Protein AF-A0A1G6NEA9-F1 (afdb_monomer_lite)

Sequence (264 aa):
MFTSCGSLETIYATSFSNSGLSGSLMFNSCNRLVGGTDGFVPSTTSGASVCKLGAGGVLTDPNNDNRTWFYAHYYADGEGVLTATATPDATRELVASGCICAIGKYVGLGLTPWDGVIGPTHRQHLTSASFAADMATFSYLNFNYLFYSCSNLASVGGLGNLSGVRSMRYMFSSCAITTIDFRGFDPSALTDLFYTFSRYSRLTIILVDASWALPSSGLTGPQCFYSCSTSLVGGNGTVWASNRTAYTYFRIDTASTPGYVTAA

Structure (mmCIF, N/CA/C/O backbone):
data_AF-A0A1G6NEA9-F1
#
_entry.id   AF-A0A1G6NEA9-F1
#
loop_
_atom_site.group_PDB
_atom_site.id
_atom_site.type_symbol
_atom_site.label_atom_id
_atom_site.label_alt_id
_atom_site.label_comp_id
_atom_site.label_asym_id
_atom_site.label_entity_id
_atom_site.label_seq_id
_atom_site.pdbx_PDB_ins_code
_atom_site.Cartn_x
_atom_site.Cartn_y
_atom_site.Cartn_z
_atom_site.occupancy
_atom_site.B_iso_or_equiv
_atom_site.auth_seq_id
_atom_site.auth_comp_id
_atom_site.auth_asym_id
_atom_site.auth_atom_id
_atom_site.pdbx_PDB_model_num
ATOM 1 N N . MET A 1 1 ? 12.963 11.943 -23.977 1.00 77.19 1 MET A N 1
ATOM 2 C CA . MET A 1 1 ? 12.078 12.169 -22.816 1.00 77.19 1 MET A CA 1
ATOM 3 C C . MET A 1 1 ? 11.110 11.004 -22.760 1.00 77.19 1 MET A C 1
ATOM 5 O O . MET A 1 1 ? 10.535 10.708 -23.799 1.00 77.19 1 MET A O 1
ATOM 9 N N . PHE A 1 2 ? 10.994 10.307 -21.631 1.00 82.00 2 PHE A N 1
ATOM 10 C CA . PHE A 1 2 ? 10.048 9.201 -21.470 1.00 82.00 2 PHE A CA 1
ATOM 11 C C . PHE A 1 2 ? 8.738 9.783 -20.940 1.00 82.00 2 PHE A C 1
ATOM 13 O O . PHE A 1 2 ? 8.665 10.233 -19.801 1.00 82.00 2 PHE A O 1
ATOM 20 N N . THR A 1 3 ? 7.712 9.852 -21.781 1.00 86.00 3 THR A N 1
ATOM 21 C CA . THR A 1 3 ? 6.401 10.378 -21.384 1.00 86.00 3 THR A CA 1
ATOM 22 C C . THR A 1 3 ? 5.318 9.363 -21.671 1.00 86.00 3 THR A C 1
ATOM 24 O O . THR A 1 3 ? 5.288 8.799 -22.762 1.00 86.00 3 THR A O 1
ATOM 27 N N . SER A 1 4 ? 4.397 9.187 -20.724 1.00 87.19 4 SER A N 1
ATOM 28 C CA . SER A 1 4 ? 3.282 8.236 -20.825 1.00 87.19 4 SER A CA 1
ATOM 29 C C . SER A 1 4 ? 3.729 6.778 -20.973 1.00 87.19 4 SER A C 1
ATOM 31 O O . SER A 1 4 ? 3.049 5.968 -21.599 1.00 87.19 4 SER A O 1
ATOM 33 N N . CYS A 1 5 ? 4.869 6.418 -20.377 1.00 87.00 5 CYS A N 1
ATOM 34 C CA . CYS A 1 5 ? 5.371 5.045 -20.367 1.00 87.00 5 CYS A CA 1
ATOM 35 C C . CYS A 1 5 ? 4.763 4.261 -19.194 1.00 87.00 5 CYS A C 1
ATOM 37 O O . CYS A 1 5 ? 5.474 3.827 -18.290 1.00 87.00 5 CYS A O 1
ATOM 39 N N . GLY A 1 6 ? 3.436 4.103 -19.200 1.00 86.00 6 GLY A N 1
ATOM 40 C CA . GLY A 1 6 ? 2.688 3.473 -18.105 1.00 86.00 6 GLY A CA 1
ATOM 41 C C . GLY A 1 6 ? 3.106 2.029 -17.808 1.00 86.00 6 GLY A C 1
ATOM 42 O O . GLY A 1 6 ? 2.983 1.593 -16.673 1.00 86.00 6 GLY A O 1
ATOM 43 N N . SER A 1 7 ? 3.658 1.319 -18.794 1.00 90.50 7 SER A N 1
ATOM 44 C CA . SER A 1 7 ? 4.137 -0.065 -18.657 1.00 90.50 7 SER A CA 1
ATOM 45 C C . SER A 1 7 ? 5.646 -0.188 -18.418 1.00 90.50 7 SER A C 1
ATOM 47 O O . SER A 1 7 ? 6.151 -1.299 -18.318 1.00 90.50 7 SER A O 1
ATOM 49 N N . LEU A 1 8 ? 6.398 0.918 -18.392 1.00 93.50 8 LEU A N 1
ATOM 50 C CA . LEU A 1 8 ? 7.853 0.863 -18.250 1.00 93.50 8 LEU A CA 1
ATOM 51 C C . LEU A 1 8 ? 8.231 0.661 -16.783 1.00 93.50 8 LEU A C 1
ATOM 53 O O . LEU A 1 8 ? 7.990 1.542 -15.966 1.00 93.50 8 LEU A O 1
ATOM 57 N N . GLU A 1 9 ? 8.863 -0.468 -16.473 1.00 95.38 9 GLU A N 1
ATOM 58 C CA . GLU A 1 9 ? 9.217 -0.848 -15.099 1.00 95.38 9 GLU A CA 1
ATOM 59 C C . GLU A 1 9 ? 10.680 -0.569 -14.745 1.00 95.38 9 GLU A C 1
ATOM 61 O O . GLU A 1 9 ? 10.998 -0.302 -13.588 1.00 95.38 9 GLU A O 1
ATOM 66 N N . THR A 1 10 ? 11.592 -0.624 -15.719 1.00 95.88 10 THR A N 1
ATOM 67 C CA . THR A 1 10 ? 13.036 -0.445 -15.499 1.00 95.88 10 THR A CA 1
ATOM 68 C C . THR A 1 10 ? 13.721 0.115 -16.743 1.00 95.88 10 THR A C 1
ATOM 70 O O . THR A 1 10 ? 13.359 -0.220 -17.869 1.00 95.88 10 THR A O 1
ATOM 73 N N . ILE A 1 11 ? 14.761 0.927 -16.536 1.00 96.00 11 ILE A N 1
ATOM 74 C CA . ILE A 1 11 ? 15.737 1.297 -17.567 1.00 96.00 11 ILE A CA 1
ATOM 75 C C . ILE A 1 11 ? 17.113 0.820 -17.099 1.00 96.00 11 ILE A C 1
ATOM 77 O O . ILE A 1 11 ? 17.615 1.293 -16.077 1.00 96.00 11 ILE A O 1
ATOM 81 N N . TYR A 1 12 ? 17.722 -0.107 -17.838 1.00 97.06 12 TYR A N 1
ATOM 82 C CA . TYR A 1 12 ? 19.051 -0.621 -17.514 1.00 97.06 12 TYR A CA 1
ATOM 83 C C . TYR A 1 12 ? 20.161 0.236 -18.127 1.00 97.06 12 TYR A C 1
ATOM 85 O O . TYR A 1 12 ? 20.085 0.627 -19.291 1.00 97.06 12 TYR A O 1
ATOM 93 N N . ALA A 1 13 ? 21.209 0.497 -17.348 1.00 96.50 13 ALA A N 1
ATOM 94 C CA . ALA A 1 13 ? 22.442 1.122 -17.811 1.00 96.50 13 ALA A CA 1
ATOM 95 C C . ALA A 1 13 ? 23.610 0.716 -16.903 1.00 96.50 13 ALA A C 1
ATOM 97 O O . ALA A 1 13 ? 23.481 0.738 -15.688 1.00 96.50 13 ALA A O 1
ATOM 98 N N . THR A 1 14 ? 24.773 0.404 -17.471 1.00 96.25 14 THR A N 1
ATOM 99 C CA . THR A 1 14 ? 26.012 0.181 -16.695 1.00 96.25 14 THR A CA 1
ATOM 100 C C . THR A 1 14 ? 26.832 1.462 -16.532 1.00 96.25 14 THR A C 1
ATOM 102 O O . THR A 1 14 ? 27.681 1.569 -15.654 1.00 96.25 14 THR A O 1
ATOM 105 N N . SER A 1 15 ? 26.570 2.466 -17.371 1.00 94.94 15 SER A N 1
ATOM 106 C CA . SER A 1 15 ? 27.098 3.822 -17.246 1.00 94.94 15 SER A CA 1
ATOM 107 C C . SER A 1 15 ? 26.153 4.809 -17.928 1.00 94.94 15 SER A C 1
ATOM 109 O O . SER A 1 15 ? 25.503 4.478 -18.919 1.00 94.94 15 SER A O 1
ATOM 111 N N . PHE A 1 16 ? 26.053 6.020 -17.386 1.00 93.81 16 PHE A N 1
ATOM 112 C CA . PHE A 1 16 ? 25.308 7.114 -18.001 1.00 93.81 16 PHE A CA 1
ATOM 113 C C . PHE A 1 16 ? 25.788 8.450 -17.436 1.00 93.81 16 PHE A C 1
ATOM 115 O O . PHE A 1 16 ? 25.963 8.583 -16.225 1.00 93.81 16 PHE A O 1
ATOM 122 N N . SER A 1 17 ? 25.969 9.446 -18.302 1.00 91.56 17 SER A N 1
ATOM 123 C CA . SER A 1 17 ? 26.213 10.828 -17.893 1.00 91.56 17 SER A CA 1
ATOM 124 C C . SER A 1 17 ? 24.992 11.661 -18.242 1.00 91.56 17 SER A C 1
ATOM 126 O O . SER A 1 17 ? 24.619 11.756 -19.409 1.00 91.56 17 SER A O 1
ATOM 128 N N . ASN A 1 18 ? 24.386 12.292 -17.238 1.00 88.81 18 ASN A N 1
ATOM 129 C CA . ASN A 1 18 ? 23.335 13.286 -17.450 1.00 88.81 18 ASN A CA 1
ATOM 130 C C . ASN A 1 18 ? 23.889 14.708 -17.622 1.00 88.81 18 ASN A C 1
ATOM 132 O O . ASN A 1 18 ? 23.117 15.667 -17.646 1.00 88.81 18 ASN A O 1
ATOM 136 N N . SER A 1 19 ? 25.212 14.858 -17.756 1.00 88.94 19 SER A N 1
ATOM 137 C CA . SER A 1 19 ? 25.835 16.149 -18.036 1.00 88.94 19 SER A CA 1
ATOM 138 C C . SER A 1 19 ? 25.317 16.708 -19.362 1.00 88.94 19 SER A C 1
ATOM 140 O O . SER A 1 19 ? 25.294 16.013 -20.375 1.00 88.94 19 SER A O 1
ATOM 142 N N . GLY A 1 20 ? 24.866 17.962 -19.349 1.00 85.25 20 GLY A N 1
ATOM 143 C CA . GLY A 1 20 ? 24.281 18.624 -20.518 1.00 85.25 20 GLY A CA 1
ATOM 144 C C . GLY A 1 20 ? 22.797 18.324 -20.757 1.00 85.25 20 GLY A C 1
ATOM 145 O O . GLY A 1 20 ? 22.182 18.983 -21.595 1.00 85.25 20 GLY A O 1
ATOM 146 N N . LEU A 1 21 ? 22.183 17.403 -20.004 1.00 86.69 21 LEU A N 1
ATOM 147 C CA . LEU A 1 21 ? 20.731 17.257 -20.024 1.00 86.69 21 LEU A CA 1
ATOM 148 C C . LEU A 1 21 ? 20.085 18.401 -19.238 1.00 86.69 21 LEU A C 1
ATOM 150 O O . LEU A 1 21 ? 20.384 18.633 -18.068 1.00 86.69 21 LEU A O 1
ATOM 154 N N . SER A 1 22 ? 19.154 19.093 -19.884 1.00 78.94 22 SER A N 1
ATOM 155 C CA . SER A 1 22 ? 18.301 20.108 -19.272 1.00 78.94 22 SER A CA 1
ATOM 156 C C . SER A 1 22 ? 16.834 19.753 -19.518 1.00 78.94 22 SER A C 1
ATOM 158 O O . SER A 1 22 ? 16.509 19.050 -20.474 1.00 78.94 22 SER A O 1
ATOM 160 N N . GLY A 1 23 ? 15.947 20.182 -18.620 1.00 77.62 23 GLY A N 1
ATOM 161 C CA . GLY A 1 23 ? 14.507 19.951 -18.739 1.00 77.62 23 GLY A CA 1
ATOM 162 C C . GLY A 1 23 ? 13.868 19.303 -17.510 1.00 77.62 23 GLY A C 1
ATOM 163 O O . GLY A 1 23 ? 14.495 18.551 -16.756 1.00 77.62 23 GLY A O 1
ATOM 164 N N . SER A 1 24 ? 12.592 19.625 -17.319 1.00 79.12 24 SER A N 1
ATOM 165 C CA . SER A 1 24 ? 11.685 19.024 -16.340 1.00 79.12 24 SER A CA 1
ATOM 166 C C . SER A 1 24 ? 10.816 17.945 -17.003 1.00 79.12 24 SER A C 1
ATOM 168 O O . SER A 1 24 ? 10.800 17.816 -18.225 1.00 79.12 24 SER A O 1
ATOM 170 N N . LEU A 1 25 ? 10.077 17.175 -16.196 1.00 84.00 25 LEU A N 1
ATOM 171 C CA . LEU A 1 25 ? 9.073 16.200 -16.658 1.00 84.00 25 LEU A CA 1
ATOM 172 C C . LEU A 1 25 ? 9.653 15.018 -17.466 1.00 84.00 25 LEU A C 1
ATOM 174 O O . LEU A 1 25 ? 8.963 14.438 -18.305 1.00 84.00 25 LEU A O 1
ATOM 178 N N . MET A 1 26 ? 10.911 14.636 -17.215 1.00 86.06 26 MET A N 1
ATOM 179 C CA . MET A 1 26 ? 11.636 13.682 -18.063 1.00 86.06 26 MET A CA 1
ATOM 180 C C . MET A 1 26 ? 11.005 12.279 -18.104 1.00 86.06 26 MET A C 1
ATOM 182 O O . MET A 1 26 ? 11.199 11.565 -19.089 1.00 86.06 26 MET A O 1
ATOM 186 N N . PHE A 1 27 ? 10.264 11.931 -17.048 1.00 89.56 27 PHE A N 1
ATOM 187 C CA . PHE A 1 27 ? 9.612 10.639 -16.808 1.00 89.56 27 PHE A CA 1
ATOM 188 C C . PHE A 1 27 ? 8.115 10.805 -16.496 1.00 89.56 27 PHE A C 1
ATOM 190 O O . PHE A 1 27 ? 7.545 10.084 -15.677 1.00 89.56 27 PHE A O 1
ATOM 197 N N . ASN A 1 28 ? 7.472 11.809 -17.098 1.00 88.62 28 ASN A N 1
ATOM 198 C CA . ASN A 1 28 ? 6.063 12.101 -16.846 1.00 88.62 28 ASN A CA 1
ATOM 199 C C . ASN A 1 28 ? 5.178 10.874 -17.146 1.00 88.62 28 ASN A C 1
ATOM 201 O O . ASN A 1 28 ? 5.282 10.277 -18.219 1.00 88.62 28 ASN A O 1
ATOM 205 N N . SER A 1 29 ? 4.315 10.497 -16.199 1.00 88.12 29 SER A N 1
ATOM 206 C CA . SER A 1 29 ? 3.415 9.335 -16.303 1.00 88.12 29 SER A CA 1
ATOM 207 C C . SER A 1 29 ? 4.121 7.986 -16.517 1.00 88.12 29 SER A C 1
ATOM 209 O O . SER A 1 29 ? 3.538 7.059 -17.076 1.00 88.12 29 SER A O 1
ATOM 211 N N . CYS A 1 30 ? 5.369 7.849 -16.059 1.00 92.44 30 CYS A N 1
ATOM 212 C CA . CYS A 1 30 ? 6.083 6.570 -15.985 1.00 92.44 30 CYS A CA 1
ATOM 213 C C . CYS A 1 30 ? 5.882 5.935 -14.599 1.00 92.44 30 CYS A C 1
ATOM 215 O O . CYS A 1 30 ? 6.834 5.723 -13.856 1.00 92.44 30 CYS A O 1
ATOM 217 N N . ASN A 1 31 ? 4.627 5.700 -14.211 1.00 91.62 31 ASN A N 1
ATOM 218 C CA . ASN A 1 31 ? 4.267 5.420 -12.813 1.00 91.62 31 ASN A CA 1
ATOM 219 C C . ASN A 1 31 ? 4.725 4.040 -12.304 1.00 91.62 31 ASN A C 1
ATOM 221 O O . ASN A 1 31 ? 4.754 3.819 -11.095 1.00 91.62 31 ASN A O 1
ATOM 225 N N . ARG A 1 32 ? 5.094 3.131 -13.216 1.00 95.00 32 ARG A N 1
ATOM 226 C CA . ARG A 1 32 ? 5.673 1.815 -12.905 1.00 95.00 32 ARG A CA 1
ATOM 227 C C . ARG A 1 32 ? 7.198 1.814 -12.889 1.00 95.00 32 ARG A C 1
ATOM 229 O O . ARG A 1 32 ? 7.781 0.833 -12.439 1.00 95.00 32 ARG A O 1
ATOM 236 N N . LEU A 1 33 ? 7.839 2.895 -13.344 1.00 96.31 33 LEU A N 1
ATOM 237 C CA . LEU A 1 33 ? 9.288 2.947 -13.487 1.00 96.31 33 LEU A CA 1
ATOM 238 C C . LEU A 1 33 ? 9.932 3.025 -12.111 1.00 96.31 33 LEU A C 1
ATOM 240 O O . LEU A 1 33 ? 9.782 4.011 -11.392 1.00 96.31 33 LEU A O 1
ATOM 244 N N . VAL A 1 34 ? 10.695 1.995 -11.783 1.00 97.38 34 VAL A N 1
ATOM 245 C CA . VAL A 1 34 ? 11.501 1.936 -10.574 1.00 97.38 34 VAL A CA 1
ATOM 246 C C . VAL A 1 34 ? 12.958 1.871 -11.003 1.00 97.38 34 VAL A C 1
ATOM 248 O O . VAL A 1 34 ? 13.305 1.172 -11.952 1.00 97.38 34 VAL A O 1
ATOM 251 N N . GLY A 1 35 ? 13.833 2.576 -10.302 1.00 96.31 35 GLY A N 1
ATOM 252 C CA . GLY A 1 35 ? 15.259 2.556 -10.588 1.00 96.31 35 GLY A CA 1
ATOM 253 C C . GLY A 1 35 ? 16.127 2.733 -9.359 1.00 96.31 35 GLY A C 1
ATOM 254 O O . GLY A 1 35 ? 15.644 2.780 -8.221 1.00 96.31 35 GLY A O 1
ATOM 255 N N . GLY A 1 36 ? 17.429 2.825 -9.620 1.00 92.88 36 GLY A N 1
ATOM 256 C CA . GLY A 1 36 ? 18.431 3.018 -8.591 1.00 92.88 36 GLY A CA 1
ATOM 257 C C . GLY A 1 36 ? 18.573 1.804 -7.679 1.00 92.88 36 GLY A C 1
ATOM 258 O O . GLY A 1 36 ? 17.952 0.758 -7.858 1.00 92.88 36 GLY A O 1
ATOM 259 N N . THR A 1 37 ? 19.412 1.960 -6.663 1.00 92.12 37 THR A N 1
ATOM 260 C CA . THR A 1 37 ? 19.657 0.918 -5.654 1.00 92.12 37 THR A CA 1
ATOM 261 C C . THR A 1 37 ? 18.663 0.979 -4.494 1.00 92.12 37 THR A C 1
ATOM 263 O O . THR A 1 37 ? 18.726 0.160 -3.586 1.00 92.12 37 THR A O 1
ATOM 266 N N . ASP A 1 38 ? 17.778 1.979 -4.483 1.00 94.00 38 ASP A N 1
ATOM 267 C CA . ASP A 1 38 ? 16.906 2.314 -3.358 1.00 94.00 38 ASP A CA 1
ATOM 268 C C . ASP A 1 38 ? 15.416 2.353 -3.728 1.00 94.00 38 ASP A C 1
ATOM 270 O O . ASP A 1 38 ? 14.615 2.886 -2.959 1.00 94.00 38 ASP A O 1
ATOM 274 N N . GLY A 1 39 ? 15.048 1.820 -4.898 1.00 95.88 39 GLY A N 1
ATOM 275 C CA . GLY A 1 39 ? 13.658 1.750 -5.348 1.00 95.88 39 GLY A CA 1
ATOM 276 C C . GLY A 1 39 ? 13.067 3.109 -5.713 1.00 95.88 39 GLY A C 1
ATOM 277 O O . GLY A 1 39 ? 11.890 3.357 -5.455 1.00 95.88 39 GLY A O 1
ATOM 278 N N . PHE A 1 40 ? 13.870 4.019 -6.261 1.00 96.56 40 PHE A N 1
ATOM 279 C CA . PHE A 1 40 ? 13.406 5.347 -6.643 1.00 96.56 40 PHE A CA 1
ATOM 280 C C . PHE A 1 40 ? 12.345 5.267 -7.750 1.00 96.56 40 PHE A C 1
ATOM 282 O O . PHE A 1 40 ? 12.535 4.573 -8.746 1.00 96.56 40 PHE A O 1
ATOM 289 N N . VAL A 1 41 ? 11.249 6.014 -7.591 1.00 96.62 41 VAL A N 1
ATOM 290 C CA . VAL A 1 41 ? 10.193 6.175 -8.602 1.00 96.62 41 VAL A CA 1
ATOM 291 C C . VAL A 1 41 ? 10.106 7.659 -8.961 1.00 96.62 41 VAL A C 1
ATOM 293 O O . VAL A 1 41 ? 9.977 8.489 -8.053 1.00 96.62 41 VAL A O 1
ATOM 296 N N . PRO A 1 42 ? 10.193 8.036 -10.249 1.00 94.31 42 PRO A N 1
ATOM 297 C CA . PRO A 1 42 ? 10.112 9.431 -10.641 1.00 94.31 42 PRO A CA 1
ATOM 298 C C . PRO A 1 42 ? 8.695 9.981 -10.448 1.00 94.31 42 PRO A C 1
ATOM 300 O O . PRO A 1 42 ? 7.696 9.283 -10.609 1.00 94.31 42 PRO A O 1
ATOM 303 N N . SER A 1 43 ? 8.605 11.271 -10.139 1.00 90.31 43 SER A N 1
ATOM 304 C CA . SER A 1 43 ? 7.347 12.012 -10.120 1.00 90.31 43 SER A CA 1
ATOM 305 C C . SER A 1 43 ? 7.089 12.697 -11.458 1.00 90.31 43 SER A C 1
ATOM 307 O O . SER A 1 43 ? 7.968 12.812 -12.316 1.00 90.31 43 SER A O 1
ATOM 309 N N . THR A 1 44 ? 5.890 13.261 -11.608 1.00 86.88 44 THR A N 1
ATOM 310 C CA . THR A 1 44 ? 5.544 14.095 -12.765 1.00 86.88 44 THR A CA 1
ATOM 311 C C . THR A 1 44 ? 6.465 15.300 -12.925 1.00 86.88 44 THR A C 1
ATOM 313 O O . THR A 1 44 ? 6.591 15.786 -14.040 1.00 86.88 44 THR A O 1
ATOM 316 N N . THR A 1 45 ? 7.134 15.755 -11.858 1.00 87.88 45 THR A N 1
ATOM 317 C CA . THR A 1 45 ? 8.060 16.898 -11.855 1.00 87.88 45 THR A CA 1
ATOM 318 C C . THR A 1 45 ? 9.535 16.508 -11.955 1.00 87.88 45 THR A C 1
ATOM 320 O O . THR A 1 45 ? 10.382 17.394 -12.077 1.00 87.88 45 THR A O 1
ATOM 323 N N . SER A 1 46 ? 9.870 15.214 -11.935 1.00 90.88 46 SER A N 1
ATOM 324 C CA . SER A 1 46 ? 11.256 14.751 -12.036 1.00 90.88 46 SER A CA 1
ATOM 325 C C . SER A 1 46 ? 11.918 15.216 -13.338 1.00 90.88 46 SER A C 1
ATOM 327 O O . SER A 1 46 ? 11.390 15.017 -14.431 1.00 90.88 46 SER A O 1
ATOM 329 N N . GLY A 1 47 ? 13.084 15.855 -13.217 1.00 90.75 47 GLY A N 1
ATOM 330 C CA . GLY A 1 47 ? 13.888 16.345 -14.341 1.00 90.75 47 GLY A CA 1
ATOM 331 C C . GLY A 1 47 ? 15.112 15.475 -14.628 1.00 90.75 47 GLY A C 1
ATOM 332 O O . GLY A 1 47 ? 15.244 14.365 -14.121 1.00 90.75 47 GLY A O 1
ATOM 333 N N . ALA A 1 48 ? 16.050 16.002 -15.412 1.00 90.94 48 ALA A N 1
ATOM 334 C CA . ALA A 1 48 ? 17.253 15.275 -15.829 1.00 90.94 48 ALA A CA 1
ATOM 335 C C . ALA A 1 48 ? 18.155 14.771 -14.681 1.00 90.94 48 ALA A C 1
ATOM 337 O O . ALA A 1 48 ? 18.876 13.785 -14.843 1.00 90.94 48 ALA A O 1
ATOM 338 N N . SER A 1 49 ? 18.106 15.410 -13.507 1.00 92.12 49 SER A N 1
ATOM 339 C CA . SER A 1 49 ? 18.946 15.062 -12.352 1.00 92.12 49 SER A CA 1
ATOM 340 C C . SER A 1 49 ? 18.711 13.648 -11.815 1.00 92.12 49 SER A C 1
ATOM 342 O O . SER A 1 49 ? 19.623 13.070 -11.224 1.00 92.12 49 SER A O 1
ATOM 344 N N . VAL A 1 50 ? 17.523 13.074 -12.043 1.00 93.88 50 VAL A N 1
ATOM 345 C CA . VAL A 1 50 ? 17.202 11.698 -11.630 1.00 93.88 50 VAL A CA 1
ATOM 346 C C . VAL A 1 50 ? 17.559 10.665 -12.699 1.00 93.88 50 VAL A C 1
ATOM 348 O O . VAL A 1 50 ? 17.539 9.471 -12.422 1.00 93.88 50 VAL A O 1
ATOM 351 N N . CYS A 1 51 ? 17.924 11.087 -13.915 1.00 93.94 51 CYS A N 1
ATOM 352 C CA . CYS A 1 51 ? 18.405 10.196 -14.973 1.00 93.94 51 CYS A CA 1
ATOM 353 C C . CYS A 1 51 ? 19.864 9.797 -14.704 1.00 93.94 51 CYS A C 1
ATOM 355 O O . CYS A 1 51 ? 20.789 10.255 -15.364 1.00 93.94 51 CYS A O 1
ATOM 357 N N . LYS A 1 52 ? 20.081 9.019 -13.648 1.00 95.12 52 LYS A N 1
ATOM 358 C CA . LYS A 1 52 ? 21.394 8.581 -13.173 1.00 95.12 52 LYS A CA 1
ATOM 359 C C . LYS A 1 52 ? 21.286 7.205 -12.522 1.00 95.12 52 LYS A C 1
ATOM 361 O O . LYS A 1 52 ? 20.183 6.751 -12.218 1.00 95.12 52 LYS A O 1
ATOM 366 N N . LEU A 1 53 ? 22.438 6.585 -12.290 1.00 96.31 53 LEU A N 1
ATOM 367 C CA . LEU A 1 53 ? 22.580 5.373 -11.484 1.00 96.31 53 LEU A CA 1
ATOM 368 C C . LEU A 1 53 ? 22.651 5.700 -9.983 1.00 96.31 53 LEU A C 1
ATOM 370 O O . LEU A 1 53 ? 22.881 6.847 -9.586 1.00 96.31 53 LEU A O 1
ATOM 374 N N . GLY A 1 54 ? 22.496 4.665 -9.155 1.00 94.62 54 GLY A N 1
ATOM 375 C CA . GLY A 1 54 ? 22.587 4.757 -7.697 1.00 94.62 54 GLY A CA 1
ATOM 376 C C . GLY A 1 54 ? 21.341 5.354 -7.038 1.00 94.62 54 GLY A C 1
ATOM 377 O O . GLY A 1 54 ? 20.282 5.468 -7.653 1.00 94.62 54 GLY A O 1
ATOM 378 N N . ALA A 1 55 ? 21.465 5.719 -5.761 1.00 94.94 55 ALA A N 1
ATOM 379 C CA . ALA A 1 55 ? 20.341 6.201 -4.963 1.00 94.94 55 ALA A CA 1
ATOM 380 C C . ALA A 1 55 ? 19.693 7.474 -5.546 1.00 94.94 55 ALA A C 1
ATOM 382 O O . ALA A 1 55 ? 20.378 8.438 -5.929 1.00 94.94 55 ALA A O 1
ATOM 383 N N . GLY A 1 56 ? 18.358 7.481 -5.594 1.00 94.69 56 GLY A N 1
ATOM 384 C CA . GLY A 1 56 ? 17.566 8.574 -6.167 1.00 94.69 56 GLY A CA 1
ATOM 385 C C . GLY A 1 56 ? 17.658 8.686 -7.694 1.00 94.69 56 GLY A C 1
ATOM 386 O O . GLY A 1 56 ? 17.391 9.753 -8.247 1.00 94.69 56 GLY A O 1
ATOM 387 N N . GLY A 1 57 ? 18.123 7.631 -8.364 1.00 95.19 57 GLY A N 1
ATOM 388 C CA . GLY A 1 57 ? 18.227 7.535 -9.814 1.00 95.19 57 GLY A CA 1
ATOM 389 C C . GLY A 1 57 ? 17.159 6.621 -10.414 1.00 95.19 57 GLY A C 1
ATOM 390 O O . GLY A 1 57 ? 16.732 5.668 -9.778 1.00 95.19 57 GLY A O 1
ATOM 391 N N . VAL A 1 58 ? 16.727 6.887 -11.645 1.00 95.31 58 VAL A N 1
ATOM 392 C CA . VAL A 1 58 ? 15.797 6.018 -12.396 1.00 95.31 58 VAL A CA 1
ATOM 393 C C . VAL A 1 58 ? 16.501 4.914 -13.189 1.00 95.31 58 VAL A C 1
ATOM 395 O O . VAL A 1 58 ? 15.843 4.001 -13.682 1.00 95.31 58 VAL A O 1
ATOM 398 N N . LEU A 1 59 ? 17.826 4.993 -13.344 1.00 96.38 59 LEU A N 1
ATOM 399 C CA . LEU A 1 59 ? 18.594 3.985 -14.067 1.00 96.38 59 LEU A CA 1
ATOM 400 C C . LEU A 1 59 ? 19.012 2.877 -13.105 1.00 96.38 59 LEU A C 1
ATOM 402 O O . LEU A 1 59 ? 19.363 3.143 -11.953 1.00 96.38 59 LEU A O 1
ATOM 406 N N . THR A 1 60 ? 18.998 1.643 -13.592 1.00 97.50 60 THR A N 1
ATOM 407 C CA . THR A 1 60 ? 19.396 0.461 -12.825 1.00 97.50 60 THR A CA 1
ATOM 408 C C . THR A 1 60 ? 20.638 -0.160 -13.447 1.00 97.50 60 THR A C 1
ATOM 410 O O . THR A 1 60 ? 20.658 -0.424 -14.648 1.00 97.50 60 THR A O 1
ATOM 413 N N . ASP A 1 61 ? 21.666 -0.407 -12.637 1.00 96.81 61 ASP A N 1
ATOM 414 C CA . ASP A 1 61 ? 22.809 -1.213 -13.066 1.00 96.81 61 ASP A CA 1
ATOM 415 C C . ASP A 1 61 ? 22.405 -2.691 -13.017 1.00 96.81 61 ASP A C 1
ATOM 417 O O . ASP A 1 61 ? 22.128 -3.185 -11.922 1.00 96.81 61 ASP A O 1
ATOM 421 N N . PRO A 1 62 ? 22.359 -3.412 -14.153 1.00 96.31 62 PRO A N 1
ATOM 422 C CA . PRO A 1 62 ? 21.994 -4.827 -14.153 1.00 96.31 62 PRO A CA 1
ATOM 423 C C . PRO A 1 62 ? 22.955 -5.694 -13.323 1.00 96.31 62 PRO A C 1
ATOM 425 O O . PRO A 1 62 ? 22.566 -6.771 -12.887 1.00 96.31 62 PRO A O 1
ATOM 428 N N . ASN A 1 63 ? 24.185 -5.233 -13.062 1.00 95.00 63 ASN A N 1
ATOM 429 C CA . ASN A 1 63 ? 25.155 -5.954 -12.230 1.00 95.00 63 ASN A CA 1
ATOM 430 C C . ASN A 1 63 ? 24.977 -5.698 -10.725 1.00 95.00 63 ASN A C 1
ATOM 432 O O . ASN A 1 63 ? 25.677 -6.303 -9.915 1.00 95.00 63 ASN A O 1
ATOM 436 N N . ASN A 1 64 ? 24.081 -4.786 -10.343 1.00 92.38 64 ASN A N 1
ATOM 437 C CA . ASN A 1 64 ? 23.818 -4.415 -8.953 1.00 92.38 64 ASN A CA 1
ATOM 438 C C . ASN A 1 64 ? 22.315 -4.177 -8.709 1.00 92.38 64 ASN A C 1
ATOM 440 O O . ASN A 1 64 ? 21.915 -3.273 -7.967 1.00 92.38 64 ASN A O 1
ATOM 444 N N . ASP A 1 65 ? 21.471 -4.969 -9.372 1.00 94.75 65 ASP A N 1
ATOM 445 C CA . ASP A 1 65 ? 20.021 -4.911 -9.217 1.00 94.75 65 ASP A CA 1
ATOM 446 C C . ASP A 1 65 ? 19.574 -5.809 -8.054 1.00 94.75 65 ASP A C 1
ATOM 448 O O . ASP A 1 65 ? 19.420 -7.017 -8.199 1.00 94.75 65 ASP A O 1
ATOM 452 N N . ASN A 1 66 ? 19.374 -5.204 -6.882 1.00 91.00 66 ASN A N 1
ATOM 453 C CA . ASN A 1 66 ? 18.898 -5.897 -5.678 1.00 91.00 66 ASN A CA 1
ATOM 454 C C . ASN A 1 66 ? 17.375 -5.781 -5.491 1.00 91.00 66 ASN A C 1
ATOM 456 O O . ASN A 1 66 ? 16.855 -6.063 -4.409 1.00 91.00 66 ASN A O 1
ATOM 460 N N . ARG A 1 67 ? 16.648 -5.292 -6.503 1.00 95.31 67 ARG A N 1
ATOM 461 C CA . ARG A 1 67 ? 15.197 -5.114 -6.418 1.00 95.31 67 ARG A CA 1
ATOM 462 C C . ARG A 1 67 ? 14.512 -6.467 -6.533 1.00 95.31 67 ARG A C 1
ATOM 464 O O . ARG A 1 67 ? 14.813 -7.265 -7.415 1.00 95.31 67 ARG A O 1
ATOM 471 N N . THR A 1 68 ? 13.535 -6.688 -5.669 1.00 95.88 68 THR A N 1
ATOM 472 C CA . THR A 1 68 ? 12.645 -7.843 -5.734 1.00 95.88 68 THR A CA 1
ATOM 473 C C . THR A 1 68 ? 11.248 -7.393 -6.132 1.00 95.88 68 THR A C 1
ATOM 475 O O . THR A 1 68 ? 10.856 -6.246 -5.900 1.00 95.88 68 THR A O 1
ATOM 478 N N . TRP A 1 69 ? 10.504 -8.293 -6.766 1.00 97.75 69 TRP A N 1
ATOM 479 C CA . TRP A 1 69 ? 9.193 -8.005 -7.332 1.00 97.75 69 TRP A CA 1
ATOM 480 C C . TRP A 1 69 ? 8.203 -9.051 -6.841 1.00 97.75 69 TRP A C 1
ATOM 482 O O . TRP A 1 69 ? 8.491 -10.246 -6.892 1.00 97.75 69 TRP A O 1
ATOM 492 N N . PHE A 1 70 ? 7.055 -8.594 -6.356 1.00 98.62 70 PHE A N 1
ATOM 493 C CA . PHE A 1 70 ? 5.900 -9.447 -6.097 1.00 98.62 70 PHE A CA 1
ATOM 494 C C . PHE A 1 70 ? 4.854 -9.210 -7.183 1.00 98.62 70 PHE A C 1
ATOM 496 O O . PHE A 1 70 ? 4.957 -8.263 -7.962 1.00 98.62 70 PHE A O 1
ATOM 503 N N . TYR A 1 71 ? 3.848 -10.065 -7.242 1.00 98.75 71 TYR A N 1
ATOM 504 C CA . TYR A 1 71 ? 2.790 -10.015 -8.235 1.00 98.75 71 TYR A CA 1
ATOM 505 C C . TYR A 1 71 ? 1.472 -9.641 -7.582 1.00 98.75 71 TYR A C 1
ATOM 507 O O . 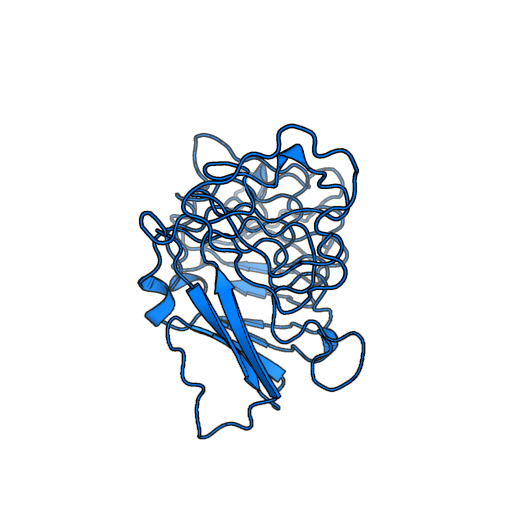TYR A 1 71 ? 1.201 -9.999 -6.438 1.00 98.75 71 TYR A O 1
ATOM 515 N N . ALA A 1 72 ? 0.653 -8.922 -8.335 1.00 98.62 72 ALA A N 1
ATOM 516 C CA . ALA A 1 72 ? -0.745 -8.707 -8.036 1.00 98.62 72 ALA A CA 1
ATOM 517 C C . ALA A 1 72 ? -1.565 -9.346 -9.159 1.00 98.62 72 ALA A C 1
ATOM 519 O O . ALA A 1 72 ? -1.409 -8.987 -10.327 1.00 98.62 72 ALA A O 1
ATOM 520 N N . HIS A 1 73 ? -2.434 -10.285 -8.801 1.00 98.81 73 HIS A N 1
ATOM 521 C CA . HIS A 1 73 ? -3.365 -10.944 -9.715 1.00 98.81 73 HIS A CA 1
ATOM 522 C C . HIS A 1 73 ? -4.776 -10.499 -9.368 1.00 98.81 73 HIS A C 1
ATOM 524 O O . HIS A 1 73 ? -5.209 -10.659 -8.230 1.00 98.81 73 HIS A O 1
ATOM 530 N N . TYR A 1 74 ? -5.471 -9.907 -10.328 1.00 98.69 74 TYR A N 1
ATOM 531 C CA . TYR A 1 74 ? -6.811 -9.371 -10.156 1.00 98.69 74 TYR A CA 1
ATOM 532 C C . TYR A 1 74 ? -7.818 -10.223 -10.920 1.00 98.69 74 TYR A C 1
ATOM 534 O O . TYR A 1 74 ? -7.667 -10.421 -12.128 1.00 98.69 74 TYR A O 1
ATOM 542 N N . TYR A 1 75 ? -8.830 -10.724 -10.217 1.00 98.75 75 TYR A N 1
ATOM 543 C CA . TYR A 1 75 ? -9.786 -11.700 -10.734 1.00 98.75 75 TYR A CA 1
ATOM 544 C C . TYR A 1 75 ? -11.186 -11.101 -10.916 1.00 98.75 75 TYR A C 1
ATOM 546 O O . TYR A 1 75 ? -11.525 -10.064 -10.344 1.00 98.75 75 TYR A O 1
ATOM 554 N N . ALA A 1 76 ? -12.014 -11.763 -11.728 1.00 98.19 76 ALA A N 1
ATOM 555 C CA . ALA A 1 76 ? -13.342 -11.280 -12.119 1.00 98.19 76 ALA A CA 1
ATOM 556 C C . ALA A 1 76 ? -14.350 -11.210 -10.958 1.00 98.19 76 ALA A C 1
ATOM 558 O O . ALA A 1 76 ? -15.342 -10.488 -11.042 1.00 98.19 76 ALA A O 1
ATOM 559 N N . ASP A 1 77 ? -14.083 -11.914 -9.856 1.00 97.81 77 ASP A N 1
ATOM 560 C CA . ASP A 1 77 ? -14.854 -11.829 -8.609 1.00 97.81 77 ASP A CA 1
ATOM 561 C C . ASP A 1 77 ? -14.553 -10.562 -7.781 1.00 97.81 77 ASP A C 1
ATOM 563 O O . ASP A 1 77 ? -15.221 -10.296 -6.778 1.00 97.81 77 ASP A O 1
ATOM 567 N N . GLY A 1 78 ? -13.591 -9.745 -8.218 1.00 98.19 78 GLY A N 1
ATOM 568 C CA . GLY A 1 78 ? -13.232 -8.482 -7.587 1.00 98.19 78 GLY A CA 1
ATOM 569 C C . GLY A 1 78 ? -12.123 -8.586 -6.538 1.00 98.19 78 GLY A C 1
ATOM 570 O O . GLY A 1 78 ? -11.813 -7.570 -5.909 1.00 98.19 78 GLY A O 1
ATOM 571 N N . GLU A 1 79 ? -11.501 -9.753 -6.347 1.00 98.75 79 GLU A N 1
ATOM 572 C CA . GLU A 1 79 ? -10.344 -9.894 -5.458 1.00 98.75 79 GLU A CA 1
ATOM 573 C C . GLU A 1 79 ? -9.016 -9.597 -6.175 1.00 98.75 79 GLU A C 1
ATOM 575 O O . GLU A 1 79 ? -8.745 -10.089 -7.274 1.00 98.75 79 GLU A O 1
ATOM 580 N N . GLY A 1 80 ? -8.147 -8.827 -5.515 1.00 98.75 80 GLY A N 1
ATOM 581 C CA . GLY A 1 80 ? -6.724 -8.727 -5.843 1.00 98.75 80 GLY A CA 1
ATOM 582 C C . GLY A 1 80 ? -5.864 -9.576 -4.902 1.00 98.75 80 GLY A C 1
ATOM 583 O O . GLY A 1 80 ? -5.794 -9.290 -3.709 1.00 98.75 80 GLY A O 1
ATOM 584 N N . VAL A 1 81 ? -5.162 -10.576 -5.431 1.00 98.88 81 VAL A N 1
ATOM 585 C CA . VAL A 1 81 ? -4.222 -11.417 -4.672 1.00 98.88 81 VAL A CA 1
ATOM 586 C C . VAL A 1 81 ? -2.798 -10.912 -4.875 1.00 98.88 81 VAL A C 1
ATOM 588 O O . VAL A 1 81 ? -2.300 -10.889 -6.001 1.00 98.88 81 VAL A O 1
ATOM 591 N N . LEU A 1 82 ? -2.134 -10.527 -3.787 1.00 98.88 82 LEU A N 1
ATOM 592 C CA . LEU A 1 82 ? -0.734 -10.115 -3.751 1.00 98.88 82 LEU A CA 1
ATOM 593 C C . LEU A 1 82 ? 0.131 -11.283 -3.280 1.00 98.88 82 LEU A C 1
ATOM 595 O O . LEU A 1 82 ? -0.107 -11.831 -2.205 1.00 98.88 82 LEU A O 1
ATOM 599 N N . THR A 1 83 ? 1.121 -11.674 -4.076 1.00 98.88 83 THR A N 1
ATOM 600 C CA . THR A 1 83 ? 1.852 -12.936 -3.892 1.00 98.88 83 THR A CA 1
ATOM 601 C C . THR A 1 83 ? 3.265 -12.874 -4.470 1.00 98.88 83 THR A C 1
ATOM 603 O O . THR A 1 83 ? 3.533 -12.122 -5.406 1.00 98.88 83 THR A O 1
ATOM 606 N N . ALA A 1 84 ? 4.186 -13.688 -3.951 1.00 98.50 84 ALA A N 1
ATOM 607 C CA . ALA A 1 84 ? 5.487 -13.900 -4.590 1.00 98.50 84 ALA A CA 1
ATOM 608 C C . ALA A 1 84 ? 5.374 -14.718 -5.897 1.00 98.50 84 ALA A C 1
ATOM 610 O O . ALA A 1 84 ? 6.291 -14.716 -6.721 1.00 98.50 84 ALA A O 1
ATOM 611 N N . THR A 1 85 ? 4.248 -15.403 -6.109 1.00 98.12 85 THR A N 1
ATOM 612 C CA . THR A 1 85 ? 4.028 -16.313 -7.232 1.00 98.12 85 THR A CA 1
ATOM 613 C C . THR A 1 85 ? 3.614 -15.572 -8.509 1.00 98.12 85 THR A C 1
ATOM 615 O O . THR A 1 85 ? 2.558 -14.949 -8.585 1.00 98.12 85 THR A O 1
ATOM 618 N N . ALA A 1 86 ? 4.426 -15.703 -9.563 1.00 98.00 86 ALA A N 1
ATOM 619 C CA . ALA A 1 86 ? 4.180 -15.075 -10.867 1.00 98.00 86 ALA A CA 1
ATOM 620 C C . ALA A 1 86 ? 2.969 -15.640 -11.619 1.00 98.00 86 ALA A C 1
ATOM 622 O O . ALA A 1 86 ? 2.373 -14.952 -12.444 1.00 98.00 86 ALA A O 1
ATOM 623 N N . THR A 1 87 ? 2.633 -16.906 -11.370 1.00 98.12 87 THR A N 1
ATOM 624 C CA . THR A 1 87 ? 1.560 -17.606 -12.082 1.00 98.12 87 THR A CA 1
ATOM 625 C C . THR A 1 87 ? 0.230 -17.388 -11.356 1.00 98.12 87 THR A C 1
ATOM 627 O O . THR A 1 87 ? 0.134 -17.763 -10.187 1.00 98.12 87 THR A O 1
ATOM 630 N N . PRO A 1 88 ? -0.786 -16.801 -12.009 1.00 98.06 88 PRO A N 1
ATOM 631 C CA . PRO A 1 88 ? -2.120 -16.679 -11.433 1.00 98.06 88 PRO A CA 1
ATOM 632 C C . PRO A 1 88 ? -2.782 -18.044 -11.209 1.00 98.06 88 PRO A C 1
ATOM 634 O O . PRO A 1 88 ? -2.414 -19.044 -11.827 1.00 98.06 88 PRO A O 1
ATOM 637 N N . ASP A 1 89 ? -3.809 -18.070 -10.365 1.00 97.75 89 ASP A N 1
ATOM 638 C CA . ASP A 1 89 ? -4.649 -19.246 -10.165 1.00 97.75 89 ASP A CA 1
ATOM 639 C C . ASP A 1 89 ? -5.454 -19.545 -11.439 1.00 97.75 89 ASP A C 1
ATOM 641 O O . ASP A 1 89 ? -6.355 -18.796 -11.817 1.00 97.75 89 ASP A O 1
ATOM 645 N N . ALA A 1 90 ? -5.132 -20.662 -12.094 1.00 97.56 90 ALA A N 1
ATOM 646 C CA . ALA A 1 90 ? -5.766 -21.084 -13.341 1.00 97.56 90 ALA A CA 1
ATOM 647 C C . ALA A 1 90 ? -7.238 -21.509 -13.180 1.00 97.56 90 ALA A C 1
ATOM 649 O O . ALA A 1 90 ? -7.929 -21.698 -14.180 1.00 97.56 90 ALA A O 1
ATOM 650 N N . THR A 1 91 ? -7.724 -21.686 -11.947 1.00 98.19 91 THR A N 1
ATOM 651 C CA . THR A 1 91 ? -9.127 -22.030 -11.668 1.00 98.19 91 THR A CA 1
ATOM 652 C C . THR A 1 91 ? -10.041 -20.807 -11.609 1.00 98.19 91 THR A C 1
ATOM 654 O O . THR A 1 91 ? -11.264 -20.955 -11.587 1.00 98.19 91 THR A O 1
ATOM 657 N N . ARG A 1 92 ? -9.466 -19.599 -11.610 1.00 98.19 92 ARG A N 1
ATOM 658 C CA . ARG A 1 92 ? -10.183 -18.326 -11.515 1.00 98.19 92 ARG A CA 1
ATOM 659 C C . ARG A 1 92 ? -10.082 -17.549 -12.823 1.00 98.19 92 ARG A C 1
ATOM 661 O O . ARG A 1 92 ? -9.082 -17.612 -13.533 1.00 98.19 92 ARG A O 1
ATOM 668 N N . GLU A 1 93 ? -11.111 -16.766 -13.127 1.00 98.31 93 GLU A N 1
ATOM 669 C CA . GLU A 1 93 ? -11.091 -15.865 -14.281 1.00 98.31 93 GLU A CA 1
ATOM 670 C C . GLU A 1 93 ? -10.211 -14.643 -13.976 1.00 98.31 93 GLU A C 1
ATOM 672 O O . GLU A 1 93 ? -10.575 -13.777 -13.179 1.00 98.31 93 GLU A O 1
ATOM 677 N N . LEU A 1 94 ? -9.028 -14.590 -14.591 1.00 98.62 94 LEU A N 1
ATOM 678 C CA . LEU A 1 94 ? -8.090 -13.478 -14.455 1.00 98.62 94 LEU A CA 1
ATOM 679 C C . LEU A 1 94 ? -8.546 -12.273 -15.289 1.00 98.62 94 LEU A C 1
ATOM 681 O O . LEU A 1 94 ? -8.736 -12.384 -16.498 1.00 98.62 94 LEU A O 1
ATOM 685 N N . VAL A 1 95 ? -8.629 -11.103 -14.660 1.00 98.44 95 VAL A N 1
ATOM 686 C CA . VAL A 1 95 ? -8.899 -9.822 -15.330 1.00 98.44 95 VAL A CA 1
ATOM 687 C C . VAL A 1 95 ? -7.600 -9.128 -15.718 1.00 98.44 95 VAL A C 1
ATOM 689 O O . VAL A 1 95 ? -7.454 -8.656 -16.844 1.00 98.44 95 VAL A O 1
ATOM 692 N N . ALA A 1 96 ? -6.656 -9.036 -14.782 1.00 98.19 96 ALA A N 1
ATOM 693 C CA . ALA A 1 96 ? -5.367 -8.396 -15.010 1.00 98.19 96 ALA A CA 1
ATOM 694 C C . ALA A 1 96 ? -4.308 -8.932 -14.047 1.00 98.19 96 ALA A C 1
ATOM 696 O O . ALA A 1 96 ? -4.610 -9.367 -12.939 1.00 98.19 96 ALA A O 1
ATOM 697 N N . SER A 1 97 ? -3.048 -8.857 -14.457 1.00 97.81 97 SER A N 1
ATOM 698 C CA . SER A 1 97 ? -1.903 -9.181 -13.611 1.00 97.81 97 SER A CA 1
ATOM 699 C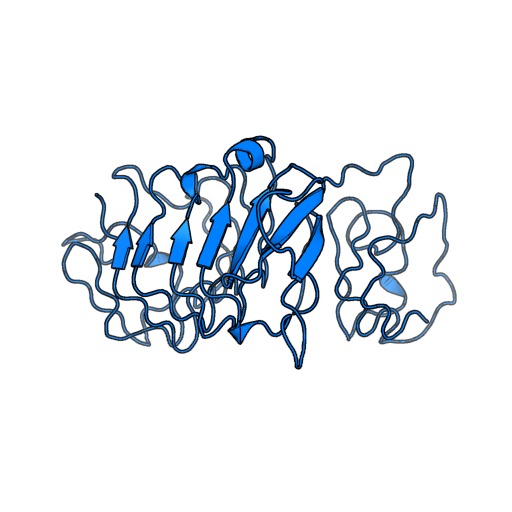 C . SER A 1 97 ? -0.771 -8.190 -13.867 1.00 97.81 97 SER A C 1
ATOM 701 O O . SER A 1 97 ? -0.698 -7.576 -14.935 1.00 97.81 97 SER A O 1
ATOM 703 N N . GLY A 1 98 ? 0.094 -8.008 -12.878 1.00 96.62 98 GLY A N 1
ATOM 704 C CA . GLY A 1 98 ? 1.274 -7.161 -12.972 1.00 96.62 98 GLY A CA 1
ATOM 705 C C . GLY A 1 98 ? 2.222 -7.408 -11.809 1.00 96.62 98 GLY A C 1
ATOM 706 O O . GLY A 1 98 ? 1.813 -7.909 -10.760 1.00 96.62 98 GLY A O 1
ATOM 707 N N . CYS A 1 99 ? 3.491 -7.056 -11.996 1.00 96.69 99 CYS A N 1
ATOM 708 C CA . CYS A 1 99 ? 4.473 -7.081 -10.925 1.00 96.69 99 CYS A CA 1
ATOM 709 C C . CYS A 1 99 ? 4.614 -5.695 -10.282 1.00 96.69 99 CYS A C 1
ATOM 711 O O . CYS A 1 99 ? 4.335 -4.657 -10.884 1.00 96.69 99 CYS A O 1
ATOM 713 N N . ILE A 1 100 ? 5.028 -5.684 -9.022 1.00 98.25 100 ILE A N 1
ATOM 714 C CA . ILE A 1 100 ? 5.230 -4.486 -8.217 1.00 98.25 100 ILE A CA 1
ATOM 715 C C . ILE A 1 100 ? 6.573 -4.642 -7.515 1.00 98.25 100 ILE A C 1
ATOM 717 O O . ILE A 1 100 ? 6.850 -5.668 -6.889 1.00 98.25 100 ILE A O 1
ATOM 721 N N . CYS A 1 101 ? 7.426 -3.626 -7.618 1.00 98.25 101 CYS A N 1
ATOM 722 C CA . CYS A 1 101 ? 8.721 -3.643 -6.955 1.00 98.25 101 CYS A CA 1
ATOM 723 C C . CYS A 1 101 ? 8.512 -3.510 -5.449 1.00 98.25 101 CYS A C 1
ATOM 725 O O . CYS A 1 101 ? 7.966 -2.510 -4.980 1.00 98.25 101 CYS A O 1
ATOM 727 N N . ALA A 1 102 ? 9.005 -4.485 -4.688 1.00 98.31 102 ALA A N 1
ATOM 728 C CA . ALA A 1 102 ? 8.860 -4.548 -3.240 1.00 98.31 102 ALA A CA 1
ATOM 729 C C . ALA A 1 102 ? 9.412 -3.293 -2.550 1.00 98.31 102 ALA A C 1
ATOM 731 O O . ALA A 1 102 ? 8.821 -2.787 -1.601 1.00 98.31 102 ALA A O 1
ATOM 732 N N . ILE A 1 103 ? 10.509 -2.735 -3.067 1.00 97.31 103 ILE A N 1
ATOM 733 C CA . ILE A 1 103 ? 11.151 -1.546 -2.496 1.00 97.31 103 ILE A CA 1
ATOM 734 C C . ILE A 1 103 ? 10.720 -0.232 -3.169 1.00 97.31 103 ILE A C 1
ATOM 736 O O . ILE A 1 103 ? 11.196 0.837 -2.782 1.00 97.31 103 ILE A O 1
ATOM 740 N N . GLY A 1 104 ? 9.823 -0.284 -4.159 1.00 97.62 104 GLY A N 1
ATOM 741 C CA . GLY A 1 104 ? 9.419 0.867 -4.966 1.00 97.62 104 GLY A CA 1
ATOM 742 C C . GLY A 1 104 ? 8.798 1.992 -4.134 1.00 97.62 104 GLY A C 1
ATOM 743 O O . GLY A 1 104 ? 7.792 1.818 -3.450 1.00 97.62 104 GLY A O 1
ATOM 744 N N . LYS A 1 105 ? 9.373 3.192 -4.209 1.00 96.56 105 LYS A N 1
ATOM 745 C CA . LYS A 1 105 ? 8.890 4.403 -3.528 1.00 96.56 105 LYS A CA 1
ATOM 746 C C . LYS A 1 105 ? 7.844 5.118 -4.380 1.00 96.56 105 LYS A C 1
ATOM 748 O O . LYS A 1 105 ? 8.008 6.292 -4.707 1.00 96.56 105 LYS A O 1
ATOM 753 N N . TYR A 1 106 ? 6.785 4.403 -4.759 1.00 96.81 106 TYR A N 1
ATOM 754 C CA . TYR A 1 106 ? 5.743 4.919 -5.645 1.00 96.81 106 TYR A CA 1
ATOM 755 C C . TYR A 1 106 ? 5.155 6.236 -5.126 1.00 96.81 106 TYR A C 1
ATOM 757 O O . TYR A 1 106 ? 4.895 6.407 -3.930 1.00 96.81 106 TYR A O 1
ATOM 765 N N . VAL A 1 107 ? 4.967 7.184 -6.044 1.00 94.06 107 VAL A N 1
ATOM 766 C CA . VAL A 1 107 ? 4.565 8.566 -5.732 1.00 94.06 107 VAL A CA 1
ATOM 767 C C . VAL A 1 107 ? 3.136 8.897 -6.168 1.00 94.06 107 VAL A C 1
ATOM 769 O O . VAL A 1 107 ? 2.673 10.014 -5.936 1.00 94.06 107 VAL A O 1
ATOM 772 N N . GLY A 1 108 ? 2.427 7.934 -6.759 1.00 93.06 108 GLY A N 1
ATOM 773 C CA . GLY A 1 108 ? 1.050 8.081 -7.213 1.00 93.06 108 GLY A CA 1
ATOM 774 C C . GLY A 1 108 ? 0.459 6.772 -7.738 1.00 93.06 108 GLY A C 1
ATOM 775 O O . GLY A 1 108 ? 1.008 5.695 -7.523 1.00 93.06 108 GLY A O 1
ATOM 776 N N . LEU A 1 109 ? -0.681 6.895 -8.420 1.00 91.56 109 LEU A N 1
ATOM 777 C CA . LEU A 1 109 ? -1.416 5.791 -9.046 1.00 91.56 109 LEU A CA 1
ATOM 778 C C . LEU A 1 109 ? -0.695 5.229 -10.282 1.00 91.56 109 LEU A C 1
ATOM 780 O O . LEU A 1 109 ? 0.147 5.903 -10.870 1.00 91.56 109 LEU A O 1
ATOM 784 N N . GLY A 1 110 ? -1.100 4.033 -10.722 1.00 91.25 110 GLY A N 1
ATOM 785 C CA . GLY A 1 110 ? -0.633 3.410 -11.971 1.00 91.25 110 GLY A CA 1
ATOM 786 C C . GLY A 1 110 ? 0.327 2.234 -11.791 1.00 91.25 110 GLY A C 1
ATOM 787 O O . GLY A 1 110 ? 0.857 1.732 -12.777 1.00 91.25 110 GLY A O 1
ATOM 788 N N . LEU A 1 111 ? 0.587 1.815 -10.546 1.00 94.12 111 LEU A N 1
ATOM 789 C CA . LEU A 1 111 ? 1.459 0.671 -10.256 1.00 94.12 111 LEU A CA 1
ATOM 790 C C . LEU A 1 111 ? 0.725 -0.678 -10.225 1.00 94.12 111 LEU A C 1
ATOM 792 O O . LEU A 1 111 ? 1.370 -1.715 -10.310 1.00 94.12 111 LEU A O 1
ATOM 796 N N . THR A 1 112 ? -0.601 -0.677 -10.064 1.00 96.06 112 THR A N 1
ATOM 797 C CA . THR A 1 112 ? -1.384 -1.892 -9.816 1.00 96.06 112 THR A CA 1
ATOM 798 C C . THR A 1 112 ? -2.126 -2.372 -11.066 1.00 96.06 112 THR A C 1
ATOM 800 O O . THR A 1 112 ? -2.363 -1.582 -11.973 1.00 96.06 112 THR A O 1
ATOM 803 N N . PRO A 1 113 ? -2.560 -3.644 -11.121 1.00 95.62 113 PRO A N 1
ATOM 804 C CA . PRO A 1 113 ? -3.399 -4.157 -12.213 1.00 95.62 113 PRO A CA 1
ATOM 805 C C . PRO A 1 113 ? -4.827 -3.578 -12.257 1.00 95.62 113 PRO A C 1
ATOM 807 O O . PRO A 1 113 ? -5.514 -3.715 -13.266 1.00 95.62 113 PRO A O 1
ATOM 810 N N . TRP A 1 114 ? -5.285 -2.950 -11.170 1.00 95.81 114 TRP A N 1
ATOM 811 C CA . TRP A 1 114 ? -6.593 -2.288 -11.047 1.00 95.81 114 TRP A CA 1
ATOM 812 C C . TRP A 1 114 ? -6.487 -0.759 -11.198 1.00 95.81 114 TRP A C 1
ATOM 814 O O . TRP A 1 114 ? -7.155 0.004 -10.500 1.00 95.81 114 TRP A O 1
ATOM 824 N N . ASP A 1 115 ? -5.613 -0.284 -12.081 1.00 92.06 115 ASP A N 1
ATOM 825 C CA . ASP A 1 115 ? -5.325 1.138 -12.299 1.00 92.06 115 ASP A CA 1
ATOM 826 C C . ASP A 1 115 ? -6.098 1.774 -13.470 1.00 92.06 115 ASP A C 1
ATOM 828 O O . ASP A 1 115 ? -5.874 2.944 -13.798 1.00 92.06 115 ASP A O 1
ATOM 832 N N . GLY A 1 116 ? -7.033 1.039 -14.078 1.00 90.81 116 GLY A N 1
ATOM 833 C CA . GLY A 1 116 ? -7.846 1.516 -15.191 1.00 90.81 116 GLY A CA 1
ATOM 834 C C . GLY A 1 116 ? -8.670 2.755 -14.832 1.00 90.81 116 GLY A C 1
ATOM 835 O O . GLY A 1 116 ? -9.114 2.925 -13.696 1.00 90.81 116 GLY A O 1
ATOM 836 N N . VAL A 1 117 ? -8.902 3.630 -15.816 1.00 89.12 117 VAL A N 1
ATOM 837 C CA . VAL A 1 117 ? -9.815 4.790 -15.692 1.00 89.12 117 VAL A CA 1
ATOM 838 C C . VAL A 1 117 ? -11.262 4.401 -16.018 1.00 89.12 117 VAL A C 1
ATOM 840 O O . VAL A 1 117 ? -12.199 5.018 -15.523 1.00 89.12 117 VAL A O 1
ATOM 843 N N . ILE A 1 118 ? -11.440 3.352 -16.818 1.00 91.44 118 ILE A N 1
ATOM 844 C CA . ILE A 1 118 ? -12.722 2.757 -17.201 1.00 91.44 118 ILE A CA 1
ATOM 845 C C . ILE A 1 118 ? -12.552 1.240 -17.330 1.00 91.44 118 ILE A C 1
ATOM 847 O O . ILE A 1 118 ? -11.427 0.745 -17.396 1.00 91.44 118 ILE A O 1
ATOM 851 N N . GLY A 1 119 ? -13.665 0.517 -17.441 1.00 94.88 119 GLY A N 1
ATOM 852 C CA . GLY A 1 119 ? -13.654 -0.917 -17.717 1.00 94.88 119 GLY A CA 1
ATOM 853 C C . GLY A 1 119 ? -13.306 -1.777 -16.497 1.00 94.88 119 GLY A C 1
ATOM 854 O O . GLY A 1 119 ? -13.261 -1.270 -15.375 1.00 94.88 119 GLY A O 1
ATOM 855 N N . PRO A 1 120 ? -13.073 -3.084 -16.706 1.00 94.06 120 PRO A N 1
ATOM 856 C CA . PRO A 1 120 ? -12.992 -4.054 -15.617 1.00 94.06 120 PRO A CA 1
ATOM 857 C C . PRO A 1 120 ? -11.780 -3.837 -14.707 1.00 94.06 120 PRO A C 1
ATOM 859 O O . PRO A 1 120 ? -11.844 -4.181 -13.539 1.00 94.06 120 PRO A O 1
ATOM 862 N N . THR A 1 121 ? -10.709 -3.200 -15.187 1.00 95.38 121 THR A N 1
ATOM 863 C CA . THR A 1 121 ? -9.530 -2.852 -14.376 1.00 95.38 121 THR A CA 1
ATOM 864 C C . THR A 1 121 ? -9.688 -1.543 -13.602 1.00 95.38 121 THR A C 1
ATOM 866 O O . THR A 1 121 ? -8.735 -1.086 -12.979 1.00 95.38 121 THR A O 1
ATOM 869 N N . HIS A 1 122 ? -10.854 -0.893 -13.624 1.00 96.44 122 HIS A N 1
ATOM 870 C CA . HIS A 1 122 ? -11.066 0.305 -12.818 1.00 96.44 122 HIS A CA 1
ATOM 871 C C . HIS A 1 122 ? -11.064 -0.037 -11.320 1.00 96.44 122 HIS A C 1
ATOM 873 O O . HIS A 1 122 ? -11.814 -0.903 -10.879 1.00 96.44 122 HIS A O 1
ATOM 879 N N . ARG A 1 123 ? -10.285 0.693 -10.509 1.00 94.94 123 ARG A N 1
ATOM 880 C CA . ARG A 1 123 ? -10.087 0.466 -9.054 1.00 94.94 123 ARG A CA 1
ATOM 881 C C . ARG A 1 123 ? -11.342 0.329 -8.190 1.00 94.94 123 ARG A C 1
ATOM 883 O O . ARG A 1 123 ? -11.264 -0.168 -7.074 1.00 94.94 123 ARG A O 1
ATOM 890 N N . GLN A 1 124 ? -12.501 0.782 -8.662 1.00 95.50 124 GLN A N 1
ATOM 891 C CA . GLN A 1 124 ? -13.777 0.569 -7.964 1.00 95.50 124 GLN A CA 1
ATOM 892 C C . GLN A 1 124 ? -14.312 -0.862 -8.097 1.00 95.50 124 GLN A C 1
ATOM 894 O O . GLN A 1 124 ? -15.231 -1.228 -7.374 1.00 95.50 124 GLN A O 1
ATOM 899 N N . HIS A 1 125 ? -13.767 -1.669 -9.002 1.00 97.62 125 HIS A N 1
ATOM 900 C CA . HIS A 1 125 ? -14.097 -3.086 -9.105 1.00 97.62 125 HIS A CA 1
ATOM 901 C C . HIS A 1 125 ? -13.269 -3.954 -8.148 1.00 97.62 125 HIS A C 1
ATOM 903 O O . HIS A 1 125 ? -13.599 -5.122 -7.959 1.00 97.62 125 HIS A O 1
ATOM 909 N N . LEU A 1 126 ? -12.231 -3.401 -7.507 1.00 98.38 126 LEU A N 1
ATOM 910 C CA . LEU A 1 126 ? -11.535 -4.079 -6.418 1.00 98.38 126 LEU A CA 1
ATOM 911 C C . LEU A 1 126 ? -12.409 -4.027 -5.156 1.00 98.38 126 LEU A C 1
ATOM 913 O O . LEU A 1 126 ? -12.606 -2.958 -4.572 1.00 98.38 126 LEU A O 1
ATOM 917 N N . THR A 1 127 ? -12.943 -5.176 -4.752 1.00 98.44 127 THR A N 1
ATOM 918 C CA . THR A 1 127 ? -13.858 -5.321 -3.607 1.00 98.44 127 THR A CA 1
ATOM 919 C C . THR A 1 127 ? -13.188 -5.991 -2.414 1.00 98.44 127 THR A C 1
ATOM 921 O O . THR A 1 127 ? -13.547 -5.714 -1.268 1.00 98.44 127 THR A O 1
ATOM 924 N N . SER A 1 128 ? -12.177 -6.820 -2.667 1.00 98.75 128 SER A N 1
ATOM 925 C CA . SER A 1 128 ? -11.357 -7.467 -1.647 1.00 98.75 128 SER A CA 1
ATOM 926 C C . SER A 1 128 ? -9.903 -7.568 -2.102 1.00 98.75 128 SER A C 1
ATOM 928 O O . SER A 1 128 ? -9.600 -7.484 -3.293 1.00 98.75 128 SER A O 1
ATOM 930 N N . ALA A 1 129 ? -8.985 -7.715 -1.153 1.00 98.75 129 ALA A N 1
ATOM 931 C CA . ALA A 1 129 ? -7.598 -8.034 -1.455 1.00 98.75 129 ALA A CA 1
ATOM 932 C C . ALA A 1 129 ? -7.007 -8.980 -0.410 1.00 98.75 129 ALA A C 1
ATOM 934 O O . ALA A 1 129 ? -7.401 -8.956 0.757 1.00 98.75 129 ALA A O 1
ATOM 935 N N . SER A 1 130 ? -6.028 -9.782 -0.806 1.00 98.75 130 SER A N 1
ATOM 936 C CA . SER A 1 130 ? -5.332 -10.689 0.102 1.00 98.75 130 SER A CA 1
ATOM 937 C C . SER A 1 130 ? -3.830 -10.678 -0.150 1.00 98.75 130 SER A C 1
ATOM 939 O O . SER A 1 130 ? -3.371 -10.650 -1.288 1.00 98.75 130 SER A O 1
ATOM 941 N N . PHE A 1 131 ? -3.050 -10.687 0.927 1.00 98.88 131 PHE A N 1
ATOM 942 C CA . PHE A 1 131 ? -1.622 -10.980 0.873 1.00 98.88 131 PHE A CA 1
ATOM 943 C C . PHE A 1 131 ? -1.425 -12.473 1.128 1.00 98.88 131 PHE A C 1
ATOM 945 O O . PHE A 1 131 ? -1.696 -12.967 2.226 1.00 98.88 131 PHE A O 1
ATOM 952 N N . ALA A 1 132 ? -0.977 -13.200 0.109 1.00 98.75 132 ALA A N 1
ATOM 953 C CA . ALA A 1 132 ? -0.711 -14.628 0.195 1.00 98.75 132 ALA A CA 1
ATOM 954 C C . ALA A 1 132 ? 0.416 -14.933 1.197 1.00 98.75 132 ALA A C 1
ATOM 956 O O . ALA A 1 132 ? 1.253 -14.083 1.501 1.00 98.75 132 ALA A O 1
ATOM 957 N N . ALA A 1 133 ? 0.450 -16.166 1.709 1.00 98.56 133 ALA A N 1
ATOM 958 C CA . ALA A 1 133 ? 1.439 -16.585 2.706 1.00 98.56 133 ALA A CA 1
ATOM 959 C C . ALA A 1 133 ? 2.888 -16.475 2.200 1.00 98.56 133 ALA A C 1
ATOM 961 O O . ALA A 1 133 ? 3.799 -16.196 2.976 1.00 98.56 133 ALA A O 1
ATOM 962 N N . ASP A 1 134 ? 3.106 -16.643 0.893 1.00 98.56 134 ASP A N 1
ATOM 963 C CA . ASP A 1 134 ? 4.431 -16.537 0.280 1.00 98.56 134 ASP A CA 1
ATOM 964 C C . ASP A 1 134 ? 4.993 -15.105 0.269 1.00 98.56 134 ASP A C 1
ATOM 966 O O . ASP A 1 134 ? 6.198 -14.928 0.095 1.00 98.56 134 ASP A O 1
ATOM 970 N N . MET A 1 135 ? 4.177 -14.087 0.572 1.00 98.62 135 MET A N 1
ATOM 971 C CA . MET A 1 135 ? 4.653 -12.720 0.813 1.00 98.62 135 MET A CA 1
ATOM 972 C C . MET A 1 135 ? 5.610 -12.622 2.011 1.00 98.62 135 MET A C 1
ATOM 974 O O . MET A 1 135 ? 6.395 -11.675 2.083 1.00 98.62 135 MET A O 1
ATOM 978 N N . ALA A 1 136 ? 5.620 -13.617 2.905 1.00 97.81 136 ALA A N 1
ATOM 979 C CA . ALA A 1 136 ? 6.573 -13.704 4.010 1.00 97.81 136 ALA A CA 1
ATOM 980 C C . ALA A 1 136 ? 8.041 -13.793 3.547 1.00 97.81 136 ALA A C 1
ATOM 982 O O . ALA A 1 136 ? 8.951 -13.553 4.338 1.00 97.81 136 ALA A O 1
ATOM 983 N N . THR A 1 137 ? 8.301 -14.102 2.267 1.00 97.25 137 THR A N 1
ATOM 984 C CA . THR A 1 137 ? 9.663 -14.116 1.709 1.00 97.25 137 THR A CA 1
ATOM 985 C C . THR A 1 137 ? 10.295 -12.725 1.582 1.00 97.25 137 THR A C 1
ATOM 987 O O . THR A 1 137 ? 11.512 -12.628 1.403 1.00 97.25 137 THR A O 1
ATOM 990 N N . PHE A 1 138 ? 9.503 -11.648 1.620 1.00 97.69 138 PHE A N 1
ATOM 991 C CA . PHE A 1 138 ? 10.002 -10.282 1.483 1.00 97.69 138 PHE A CA 1
ATOM 992 C C . PHE A 1 138 ? 10.342 -9.688 2.854 1.00 97.69 138 PHE A C 1
ATOM 994 O O . PHE A 1 138 ? 9.534 -9.720 3.777 1.00 97.69 138 PHE A O 1
ATOM 1001 N N . SER A 1 139 ? 11.530 -9.089 2.964 1.00 96.62 139 SER A N 1
ATOM 1002 C CA . SER A 1 139 ? 12.030 -8.419 4.179 1.00 96.62 139 SER A CA 1
ATOM 1003 C C . SER A 1 139 ? 12.063 -6.887 4.070 1.00 96.62 139 SER A C 1
ATOM 1005 O O . SER A 1 139 ? 12.478 -6.180 4.997 1.00 96.62 139 SER A O 1
ATOM 1007 N N . TYR A 1 140 ? 11.644 -6.357 2.920 1.00 97.94 140 TYR A N 1
ATOM 1008 C CA . TYR A 1 140 ? 11.513 -4.930 2.665 1.00 97.94 140 TYR A CA 1
ATOM 1009 C C . TYR A 1 140 ? 10.332 -4.699 1.729 1.00 97.94 140 TYR A C 1
ATOM 1011 O O . TYR A 1 140 ? 10.374 -5.107 0.570 1.00 97.94 140 TYR A O 1
ATOM 1019 N N . LEU A 1 141 ? 9.311 -3.999 2.223 1.00 98.50 141 LEU A N 1
ATOM 1020 C CA . LEU A 1 141 ? 8.103 -3.690 1.461 1.00 98.50 141 LEU A CA 1
ATOM 1021 C C . LEU A 1 141 ? 7.718 -2.211 1.590 1.00 98.50 141 LEU A C 1
ATOM 1023 O O . LEU A 1 141 ? 7.658 -1.663 2.692 1.00 98.50 141 LEU A O 1
ATOM 1027 N N . ASN A 1 142 ? 7.410 -1.578 0.463 1.00 98.25 142 ASN A N 1
ATOM 1028 C CA . ASN A 1 142 ? 6.780 -0.268 0.366 1.00 98.25 142 ASN A CA 1
ATOM 1029 C C . ASN A 1 142 ? 5.415 -0.427 -0.310 1.00 98.25 142 ASN A C 1
ATOM 1031 O O . ASN A 1 142 ? 5.332 -0.847 -1.459 1.00 98.25 142 ASN A O 1
ATOM 1035 N N . PHE A 1 143 ? 4.346 -0.037 0.383 1.00 98.38 143 PHE A N 1
ATOM 1036 C CA . PHE A 1 143 ? 2.968 -0.132 -0.112 1.00 98.38 143 PHE A CA 1
ATOM 1037 C C . PHE A 1 143 ? 2.338 1.233 -0.384 1.00 98.38 143 PHE A C 1
ATOM 1039 O O . PHE A 1 143 ? 1.126 1.428 -0.248 1.00 98.38 143 PHE A O 1
ATOM 1046 N N . ASN A 1 144 ? 3.169 2.197 -0.782 1.00 97.81 144 ASN A N 1
ATOM 1047 C CA . ASN A 1 144 ? 2.713 3.534 -1.130 1.00 97.81 144 ASN A CA 1
ATOM 1048 C C . ASN A 1 144 ? 1.635 3.455 -2.214 1.00 97.81 144 ASN A C 1
ATOM 1050 O O . ASN A 1 144 ? 1.864 2.885 -3.276 1.00 97.81 144 ASN A O 1
ATOM 1054 N N . TYR A 1 145 ? 0.478 4.059 -1.947 1.00 97.31 145 TYR A N 1
ATOM 1055 C CA . TYR A 1 145 ? -0.667 4.126 -2.860 1.00 97.31 145 TYR A CA 1
ATOM 1056 C C . TYR A 1 145 ? -1.292 2.786 -3.297 1.00 97.31 145 TYR A C 1
ATOM 1058 O O . TYR A 1 145 ? -2.168 2.808 -4.160 1.00 97.31 145 TYR A O 1
ATOM 1066 N N . LEU A 1 146 ? -0.922 1.643 -2.705 1.00 98.31 146 LEU A N 1
ATOM 1067 C CA . LEU A 1 146 ? -1.309 0.318 -3.216 1.00 98.31 146 LEU A CA 1
ATOM 1068 C C . LEU A 1 146 ? -2.831 0.132 -3.392 1.00 98.31 146 LEU A C 1
ATOM 1070 O O . LEU A 1 146 ? -3.278 -0.351 -4.432 1.00 98.31 146 LEU A O 1
ATOM 1074 N N . PHE A 1 147 ? -3.633 0.569 -2.416 1.00 97.88 147 PHE A N 1
ATOM 1075 C CA . PHE A 1 147 ? -5.099 0.551 -2.502 1.00 97.88 147 PHE A CA 1
ATOM 1076 C C . PHE A 1 147 ? -5.709 1.956 -2.515 1.00 97.88 147 PHE A C 1
ATOM 1078 O O . PHE A 1 147 ? -6.886 2.147 -2.206 1.00 97.88 147 PHE A O 1
ATOM 1085 N N . TYR A 1 148 ? -4.928 2.965 -2.909 1.00 96.56 148 TYR A N 1
ATOM 1086 C CA . TYR A 1 148 ? -5.380 4.349 -2.881 1.00 96.56 148 TYR A CA 1
ATOM 1087 C C . TYR A 1 148 ? -6.646 4.551 -3.718 1.00 96.56 148 TYR A C 1
ATOM 1089 O O . TYR A 1 148 ? -6.673 4.305 -4.925 1.00 96.56 148 TYR A O 1
ATOM 1097 N N . SER A 1 149 ? -7.694 5.066 -3.073 1.00 95.62 149 SER A N 1
ATOM 1098 C CA . SER A 1 149 ? -8.986 5.363 -3.691 1.00 95.62 149 SER A CA 1
ATOM 1099 C C . SER A 1 149 ? -9.663 4.159 -4.369 1.00 95.62 149 SER A C 1
ATOM 1101 O O . SER A 1 149 ? -10.403 4.338 -5.346 1.00 95.62 149 SER A O 1
ATOM 1103 N N . CYS A 1 150 ? -9.429 2.947 -3.855 1.00 96.56 150 CYS A N 1
ATOM 1104 C CA . CYS A 1 150 ? -10.228 1.756 -4.151 1.00 96.56 150 CYS A CA 1
ATOM 1105 C C . CYS A 1 150 ? -11.539 1.834 -3.352 1.00 96.56 150 CYS A C 1
ATOM 1107 O O . CYS A 1 150 ? -11.696 1.213 -2.302 1.00 96.56 150 CYS A O 1
ATOM 1109 N N . SER A 1 151 ? -12.479 2.665 -3.810 1.00 95.75 151 SER A N 1
ATOM 1110 C CA . SER A 1 151 ? -13.627 3.101 -2.997 1.00 95.75 151 SER A CA 1
ATOM 1111 C C . SER A 1 151 ? -14.663 2.020 -2.681 1.00 95.75 151 SER A C 1
ATOM 1113 O O . SER A 1 151 ? -15.574 2.297 -1.911 1.00 95.75 151 SER A O 1
ATOM 1115 N N . ASN A 1 152 ? -14.532 0.821 -3.253 1.00 97.31 152 ASN A N 1
ATOM 1116 C CA . ASN A 1 152 ? -15.370 -0.341 -2.947 1.00 97.31 152 ASN A CA 1
ATOM 1117 C C . ASN A 1 152 ? -14.593 -1.469 -2.247 1.00 97.31 152 ASN A C 1
ATOM 1119 O O . ASN A 1 152 ? -15.193 -2.493 -1.929 1.00 97.31 152 ASN A O 1
ATOM 1123 N N . LEU A 1 153 ? -13.293 -1.285 -1.974 1.00 98.06 153 LEU A N 1
ATOM 1124 C CA . LEU A 1 153 ? -12.486 -2.261 -1.246 1.00 98.06 153 LEU A CA 1
ATOM 1125 C C . LEU A 1 153 ? -13.017 -2.371 0.185 1.00 98.06 153 LEU A C 1
ATOM 1127 O O . LEU A 1 153 ? -12.883 -1.428 0.967 1.00 98.06 153 LEU A O 1
ATOM 1131 N N . ALA A 1 154 ? -13.643 -3.501 0.497 1.00 97.62 154 ALA A N 1
ATOM 1132 C CA . ALA A 1 154 ? -14.363 -3.741 1.742 1.00 97.62 154 ALA A CA 1
ATOM 1133 C C . ALA A 1 154 ? -13.574 -4.618 2.723 1.00 97.62 154 ALA A C 1
ATOM 1135 O O . ALA A 1 154 ? -13.756 -4.486 3.933 1.00 97.62 154 ALA A O 1
ATOM 1136 N N . SER A 1 155 ? -12.688 -5.483 2.224 1.00 98.12 155 SER A N 1
ATOM 1137 C CA . SER A 1 155 ? -11.883 -6.386 3.047 1.00 98.12 155 SER A CA 1
ATOM 1138 C C . SER A 1 155 ? -10.452 -6.514 2.534 1.00 98.12 155 SER A C 1
ATOM 1140 O O . SER A 1 155 ? -10.195 -6.512 1.331 1.00 98.12 155 SER A O 1
ATOM 1142 N N . VAL A 1 156 ? -9.513 -6.632 3.474 1.00 98.56 156 VAL A N 1
ATOM 1143 C CA . VAL A 1 156 ? -8.108 -6.934 3.194 1.00 98.56 156 VAL A CA 1
ATOM 1144 C C . VAL A 1 156 ? -7.654 -8.025 4.152 1.00 98.56 156 VAL A C 1
ATOM 1146 O O . VAL A 1 156 ? -7.746 -7.853 5.366 1.00 98.56 156 VAL A O 1
ATOM 1149 N N . GLY A 1 157 ? -7.203 -9.151 3.605 1.00 98.62 157 GLY A N 1
ATOM 1150 C CA . GLY A 1 157 ? -6.722 -10.306 4.359 1.00 98.62 157 GLY A CA 1
ATOM 1151 C C . GLY A 1 157 ? -5.208 -10.489 4.269 1.00 98.62 157 GLY A C 1
ATOM 1152 O O . GLY A 1 157 ? -4.552 -9.987 3.357 1.00 98.62 157 GLY A O 1
ATOM 1153 N N . GLY A 1 158 ? -4.647 -11.249 5.210 1.00 98.44 158 GLY A N 1
ATOM 1154 C CA . GLY A 1 158 ? -3.252 -11.696 5.142 1.00 98.44 158 GLY A CA 1
ATOM 1155 C C . GLY A 1 158 ? -2.204 -10.658 5.544 1.00 98.44 158 GLY A C 1
ATOM 1156 O O . GLY A 1 158 ? -1.025 -10.877 5.288 1.00 98.44 158 GLY A O 1
ATOM 1157 N N . LEU A 1 159 ? -2.584 -9.554 6.201 1.00 98.62 159 LEU A N 1
ATOM 1158 C CA . LEU A 1 159 ? -1.610 -8.571 6.699 1.00 98.62 159 LEU A CA 1
ATOM 1159 C C . LEU A 1 159 ? -0.559 -9.213 7.623 1.00 98.62 159 LEU A C 1
ATOM 1161 O O . LEU A 1 159 ? 0.607 -8.849 7.540 1.00 98.62 159 LEU A O 1
ATOM 1165 N N . GLY A 1 160 ? -0.927 -10.222 8.417 1.00 98.38 160 GLY A N 1
ATOM 1166 C CA . GLY A 1 160 ? 0.015 -10.973 9.257 1.00 98.38 160 GLY A CA 1
ATOM 1167 C C . GLY A 1 160 ? 1.055 -11.820 8.507 1.00 98.38 160 GLY A C 1
ATOM 1168 O O . GLY A 1 160 ? 2.011 -12.279 9.119 1.00 98.38 160 GLY A O 1
ATOM 1169 N N . ASN A 1 161 ? 0.924 -12.006 7.188 1.00 98.50 161 ASN A N 1
ATOM 1170 C CA . ASN A 1 161 ? 1.959 -12.659 6.372 1.00 98.50 161 ASN A CA 1
ATOM 1171 C C . ASN A 1 161 ? 3.112 -11.706 6.019 1.00 98.50 161 ASN A C 1
ATOM 1173 O O . ASN A 1 161 ? 4.106 -12.123 5.427 1.00 98.50 161 ASN A O 1
ATOM 1177 N N . LEU A 1 162 ? 2.964 -10.413 6.311 1.00 98.25 162 LEU A N 1
ATOM 1178 C CA . LEU A 1 162 ? 3.905 -9.382 5.903 1.00 98.25 162 LEU A CA 1
ATOM 1179 C C . LEU A 1 162 ? 4.962 -9.156 6.978 1.00 98.25 162 LEU A C 1
ATOM 1181 O O . LEU A 1 162 ? 4.654 -8.994 8.156 1.00 98.25 162 LEU A O 1
ATOM 1185 N N . SER A 1 163 ? 6.212 -9.044 6.537 1.00 94.69 163 SER A N 1
ATOM 1186 C CA . SER A 1 163 ? 7.335 -8.634 7.375 1.00 94.69 163 SER A CA 1
ATOM 1187 C C . SER A 1 163 ? 8.100 -7.494 6.703 1.00 94.69 163 SER A C 1
ATOM 1189 O O . SER A 1 163 ? 8.026 -7.305 5.488 1.00 94.69 163 SER A O 1
ATOM 1191 N N . GLY A 1 164 ? 8.817 -6.682 7.482 1.00 97.19 164 GLY A N 1
ATOM 1192 C CA . GLY A 1 164 ? 9.714 -5.679 6.903 1.00 97.19 164 GLY A CA 1
ATOM 1193 C C . GLY A 1 164 ? 9.029 -4.526 6.152 1.00 97.19 164 GLY A C 1
ATOM 1194 O O . GLY A 1 164 ? 9.684 -3.847 5.354 1.00 97.19 164 GLY A O 1
ATOM 1195 N N . VAL A 1 165 ? 7.734 -4.275 6.383 1.00 98.62 165 VAL A N 1
ATOM 1196 C CA . VAL A 1 165 ? 7.022 -3.153 5.753 1.00 98.62 165 VAL A CA 1
ATOM 1197 C C . VAL A 1 165 ? 7.567 -1.828 6.276 1.00 98.62 165 VAL A C 1
ATOM 1199 O O . VAL A 1 165 ? 7.531 -1.562 7.474 1.00 98.62 165 VAL A O 1
ATOM 1202 N N . ARG A 1 166 ? 8.064 -0.976 5.376 1.00 97.75 166 ARG A N 1
ATOM 1203 C CA . ARG A 1 166 ? 8.619 0.345 5.710 1.00 97.75 166 ARG A CA 1
ATOM 1204 C C . ARG A 1 166 ? 7.589 1.450 5.579 1.00 97.75 166 ARG A C 1
ATOM 1206 O O . ARG A 1 166 ? 7.567 2.361 6.400 1.00 97.75 166 ARG A O 1
ATOM 1213 N N . SER A 1 167 ? 6.729 1.384 4.569 1.00 98.12 167 SER A N 1
ATOM 1214 C CA . SER A 1 167 ? 5.763 2.449 4.321 1.00 98.12 167 SER A CA 1
ATOM 1215 C C . SER A 1 167 ? 4.406 1.929 3.879 1.00 98.12 167 SER A C 1
ATOM 1217 O O . SER A 1 167 ? 4.310 1.027 3.048 1.00 98.12 167 SER A O 1
ATOM 1219 N N . MET A 1 168 ? 3.359 2.553 4.419 1.00 97.81 168 MET A N 1
ATOM 1220 C CA . MET A 1 168 ? 1.959 2.374 4.015 1.00 97.81 168 MET A CA 1
ATOM 1221 C C . MET A 1 168 ? 1.326 3.719 3.647 1.00 97.81 168 MET A C 1
ATOM 1223 O O . MET A 1 168 ? 0.141 3.976 3.897 1.00 97.81 168 MET A O 1
ATOM 1227 N N . ARG A 1 169 ? 2.126 4.627 3.088 1.00 97.31 169 ARG A N 1
ATOM 1228 C CA . ARG A 1 169 ? 1.683 5.969 2.724 1.00 97.31 169 ARG A CA 1
ATOM 1229 C C . ARG A 1 169 ? 0.490 5.901 1.767 1.00 97.31 169 ARG A C 1
ATOM 1231 O O . ARG A 1 169 ? 0.561 5.257 0.723 1.00 97.31 169 ARG A O 1
ATOM 1238 N N . TYR A 1 170 ? -0.608 6.570 2.118 1.00 97.12 170 TYR A N 1
ATOM 1239 C CA . TYR A 1 170 ? -1.886 6.547 1.383 1.00 97.12 170 TYR A CA 1
ATOM 1240 C C . TYR A 1 170 ? -2.524 5.166 1.148 1.00 97.12 170 TYR A C 1
ATOM 1242 O O . TYR A 1 170 ? -3.532 5.103 0.445 1.00 97.12 170 TYR A O 1
ATOM 1250 N N . MET A 1 171 ? -1.982 4.079 1.709 1.00 97.62 171 MET A N 1
ATOM 1251 C CA . MET A 1 171 ? -2.320 2.710 1.307 1.00 97.62 171 MET A CA 1
ATOM 1252 C C . MET A 1 171 ? -3.826 2.435 1.325 1.00 97.62 171 MET A C 1
ATOM 1254 O O . MET A 1 171 ? -4.332 1.928 0.335 1.00 97.62 171 MET A O 1
ATOM 1258 N N . PHE A 1 172 ? -4.537 2.830 2.385 1.00 97.62 172 PHE A N 1
ATOM 1259 C CA . PHE A 1 172 ? -5.982 2.618 2.550 1.00 97.62 172 PHE A CA 1
ATOM 1260 C C . PHE A 1 172 ? -6.800 3.913 2.470 1.00 97.62 172 PHE A C 1
ATOM 1262 O O . PHE A 1 172 ? -7.939 3.975 2.942 1.00 97.62 172 PHE A O 1
ATOM 1269 N N . SER A 1 173 ? -6.236 4.980 1.900 1.00 96.62 173 SER A N 1
ATOM 1270 C CA . SER A 1 173 ? -6.960 6.243 1.803 1.00 96.62 173 SER A CA 1
ATOM 1271 C C . SER A 1 173 ? -8.117 6.122 0.809 1.00 96.62 173 SER A C 1
ATOM 1273 O O . SER A 1 173 ? -7.946 5.607 -0.297 1.00 96.62 173 SER A O 1
ATOM 1275 N N . SER A 1 174 ? -9.299 6.592 1.220 1.00 96.00 174 SER A N 1
ATOM 1276 C CA . SER A 1 174 ? -10.548 6.502 0.449 1.00 96.00 174 SER A CA 1
ATOM 1277 C C . SER A 1 174 ? -10.947 5.073 0.043 1.00 96.00 174 SER A C 1
ATOM 1279 O O . SER A 1 174 ? -11.426 4.852 -1.069 1.00 96.00 174 SER A O 1
ATOM 1281 N N . CYS A 1 175 ? -10.760 4.112 0.956 1.00 96.62 175 CYS A N 1
ATOM 1282 C CA . CYS A 1 175 ? -11.293 2.745 0.868 1.00 96.62 175 CYS A CA 1
ATOM 1283 C C . CYS A 1 175 ? -12.610 2.585 1.654 1.00 96.62 175 CYS A C 1
ATOM 1285 O O . CYS A 1 175 ? -12.894 3.355 2.575 1.00 96.62 175 CYS A O 1
ATOM 1287 N N . ALA A 1 176 ? -13.391 1.547 1.336 1.00 96.88 176 ALA A N 1
ATOM 1288 C CA . ALA A 1 176 ? -14.655 1.224 2.011 1.00 96.88 176 ALA A CA 1
ATOM 1289 C C . ALA A 1 176 ? -14.515 0.266 3.210 1.00 96.88 176 ALA A C 1
ATOM 1291 O O . ALA A 1 176 ? -15.528 -0.134 3.784 1.00 96.88 176 ALA A O 1
ATOM 1292 N N . ILE A 1 177 ? -13.286 -0.078 3.601 1.00 97.12 177 ILE A N 1
ATOM 1293 C CA . ILE A 1 177 ? -12.987 -1.008 4.694 1.00 97.12 177 ILE A CA 1
ATOM 1294 C C . ILE A 1 177 ? -13.610 -0.498 5.998 1.00 97.12 177 ILE A C 1
ATOM 1296 O O . ILE A 1 177 ? -13.366 0.638 6.405 1.00 97.12 177 ILE A O 1
ATOM 1300 N N . THR A 1 178 ? -14.393 -1.347 6.664 1.00 97.56 178 THR A N 1
ATOM 1301 C CA . THR A 1 178 ? -14.990 -1.050 7.979 1.00 97.56 178 THR A CA 1
ATOM 1302 C C . THR A 1 178 ? -14.162 -1.624 9.123 1.00 97.56 178 THR A C 1
ATOM 1304 O O . THR A 1 178 ? -13.962 -0.960 10.137 1.00 97.56 178 THR A O 1
ATOM 1307 N N . THR A 1 179 ? -13.612 -2.821 8.936 1.00 97.88 179 THR A N 1
ATOM 1308 C CA . THR A 1 179 ? -12.724 -3.477 9.897 1.00 97.88 179 THR A CA 1
ATOM 1309 C C . THR A 1 179 ? -11.443 -3.873 9.191 1.00 97.88 179 THR A C 1
ATOM 1311 O O . THR A 1 179 ? -11.496 -4.524 8.150 1.00 97.88 179 THR A O 1
ATOM 1314 N N . ILE A 1 180 ? -10.302 -3.505 9.764 1.00 97.81 180 ILE A N 1
ATOM 1315 C CA . ILE A 1 180 ? -8.994 -3.966 9.300 1.00 97.81 180 ILE A CA 1
ATOM 1316 C C . ILE A 1 180 ? -8.294 -4.735 10.417 1.00 97.81 180 ILE A C 1
ATOM 1318 O O . ILE A 1 180 ? -8.306 -4.315 11.575 1.00 97.81 180 ILE A O 1
ATOM 1322 N N . ASP A 1 181 ? -7.722 -5.878 10.058 1.00 98.44 181 ASP A N 1
ATOM 1323 C CA . ASP A 1 181 ? -7.116 -6.815 10.995 1.00 98.44 181 ASP A CA 1
ATOM 1324 C C . ASP A 1 181 ? -5.605 -6.892 10.778 1.00 98.44 181 ASP A C 1
ATOM 1326 O O . ASP A 1 181 ? -5.133 -7.419 9.772 1.00 98.44 181 ASP A O 1
ATOM 1330 N N . PHE A 1 182 ? -4.857 -6.331 11.724 1.00 98.62 182 PHE A N 1
ATOM 1331 C CA . PHE A 1 182 ? -3.398 -6.336 11.768 1.00 98.62 182 PHE A CA 1
ATOM 1332 C C . PHE A 1 182 ? -2.840 -7.404 12.718 1.00 98.62 182 PHE A C 1
ATOM 1334 O O . PHE A 1 182 ? -1.657 -7.359 13.045 1.00 98.62 182 PHE A O 1
ATOM 1341 N N . ARG A 1 183 ? -3.639 -8.362 13.196 1.00 98.44 183 ARG A N 1
ATOM 1342 C CA . ARG A 1 183 ? -3.090 -9.468 13.994 1.00 98.44 183 ARG A CA 1
ATOM 1343 C C . ARG A 1 183 ? -2.069 -10.269 13.178 1.00 98.44 183 ARG A C 1
ATOM 1345 O O . ARG A 1 183 ? -2.255 -10.513 11.984 1.00 98.44 183 ARG A O 1
ATOM 1352 N N . GLY A 1 184 ? -0.961 -10.621 13.819 1.00 98.06 184 GLY A N 1
ATOM 1353 C CA . GLY A 1 184 ? 0.236 -11.207 13.220 1.00 98.06 184 GLY A CA 1
ATOM 1354 C C . GLY A 1 184 ? 1.137 -10.227 12.458 1.00 98.06 184 GLY A C 1
ATOM 1355 O O . GLY A 1 184 ? 2.222 -10.623 12.045 1.00 98.06 184 GLY A O 1
ATOM 1356 N N . PHE A 1 185 ? 0.730 -8.971 12.237 1.00 98.38 185 PHE A N 1
ATOM 1357 C CA . PHE A 1 185 ? 1.552 -7.998 11.511 1.00 98.38 185 PHE A CA 1
ATOM 1358 C C . PHE A 1 185 ? 2.700 -7.492 12.389 1.00 98.38 185 PHE A C 1
ATOM 1360 O O . PHE A 1 185 ? 2.468 -7.055 13.515 1.00 98.38 185 PHE A O 1
ATOM 1367 N N . ASP A 1 186 ? 3.920 -7.468 11.848 1.00 96.81 186 ASP A N 1
ATOM 1368 C CA . ASP A 1 186 ? 5.088 -6.874 12.506 1.00 96.81 186 ASP A CA 1
ATOM 1369 C C . ASP A 1 186 ? 5.263 -5.387 12.117 1.00 96.81 186 ASP A C 1
ATOM 1371 O O . ASP A 1 186 ? 5.753 -5.082 11.021 1.00 96.81 186 ASP A O 1
ATOM 1375 N N . PRO A 1 187 ? 4.919 -4.425 13.002 1.00 96.75 187 PRO A N 1
ATOM 1376 C CA . PRO A 1 187 ? 5.077 -3.000 12.730 1.00 96.75 187 PRO A CA 1
ATOM 1377 C C . PRO A 1 187 ? 6.496 -2.474 12.977 1.00 96.75 187 PRO A C 1
ATOM 1379 O O . PRO A 1 187 ? 6.740 -1.293 12.715 1.00 96.75 187 PRO A O 1
ATOM 1382 N N . SER A 1 188 ? 7.432 -3.292 13.479 1.00 96.56 188 SER A N 1
ATOM 1383 C CA . SER A 1 188 ? 8.766 -2.847 13.926 1.00 96.56 188 SER A CA 1
ATOM 1384 C C . SER A 1 188 ? 9.596 -2.188 12.819 1.00 96.56 188 SER A C 1
ATOM 1386 O O . SER A 1 188 ? 10.499 -1.392 13.079 1.00 96.56 188 SER A O 1
ATOM 1388 N N . ALA A 1 189 ? 9.262 -2.506 11.572 1.00 97.81 189 ALA A N 1
ATOM 1389 C CA . ALA A 1 189 ? 9.929 -2.037 10.377 1.00 97.81 189 ALA A CA 1
ATOM 1390 C C . ALA A 1 189 ? 9.422 -0.688 9.842 1.00 97.81 189 ALA A C 1
ATOM 1392 O O . ALA A 1 189 ? 10.112 -0.101 8.999 1.00 97.81 189 ALA A O 1
ATOM 1393 N N . LEU A 1 190 ? 8.247 -0.225 10.286 1.00 98.00 190 LEU A N 1
ATOM 1394 C CA . LEU A 1 190 ? 7.575 0.944 9.723 1.00 98.00 190 LE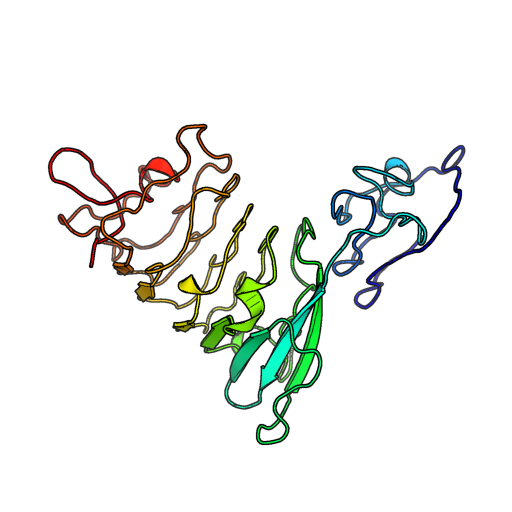U A CA 1
ATOM 1395 C C . LEU A 1 190 ? 8.396 2.221 9.924 1.00 98.00 190 LEU A C 1
ATOM 1397 O O . LEU A 1 190 ? 9.047 2.422 10.944 1.00 98.00 190 LEU A O 1
ATOM 1401 N N . THR A 1 191 ? 8.330 3.121 8.948 1.00 97.31 191 THR A N 1
ATOM 1402 C CA . THR A 1 191 ? 8.949 4.453 9.000 1.00 97.31 191 THR A CA 1
ATOM 1403 C C . THR A 1 191 ? 8.019 5.563 8.507 1.00 97.31 191 THR A C 1
ATOM 1405 O O . THR A 1 191 ? 8.244 6.724 8.857 1.00 97.31 191 THR A O 1
ATOM 1408 N N . ASP A 1 192 ? 6.963 5.248 7.743 1.00 97.69 192 ASP A N 1
ATOM 1409 C CA . ASP A 1 192 ? 6.009 6.238 7.216 1.00 97.69 192 ASP A CA 1
ATOM 1410 C C . ASP A 1 192 ? 4.559 5.707 7.171 1.00 97.69 192 ASP A C 1
ATOM 1412 O O . ASP A 1 192 ? 4.268 4.684 6.542 1.00 97.69 192 ASP A O 1
ATOM 1416 N N . LEU A 1 193 ? 3.647 6.449 7.811 1.00 97.81 193 LEU A N 1
ATOM 1417 C CA . LEU A 1 193 ? 2.194 6.213 7.842 1.00 97.81 193 LEU A CA 1
ATOM 1418 C C . LEU A 1 193 ? 1.382 7.428 7.357 1.00 97.81 193 LEU A C 1
ATOM 1420 O O . LEU A 1 193 ? 0.225 7.633 7.740 1.00 97.81 193 LEU A O 1
ATOM 1424 N N . PHE A 1 194 ? 1.987 8.291 6.541 1.00 97.38 194 PHE A N 1
ATOM 1425 C CA . PHE A 1 194 ? 1.337 9.494 6.044 1.00 97.38 194 PHE A CA 1
ATOM 1426 C C . PHE A 1 194 ? 0.030 9.149 5.324 1.00 97.38 194 PHE A C 1
ATOM 1428 O O . PHE A 1 194 ? 0.020 8.436 4.316 1.00 97.38 194 PHE A O 1
ATOM 1435 N N . TYR A 1 195 ? -1.080 9.681 5.841 1.00 97.19 195 TYR A N 1
ATOM 1436 C CA . TYR A 1 195 ? -2.412 9.537 5.256 1.00 97.19 195 TYR A CA 1
ATOM 1437 C C . TYR A 1 195 ? -2.888 8.086 5.009 1.00 97.19 195 TYR A C 1
ATOM 1439 O O . TYR A 1 195 ? -3.800 7.891 4.202 1.00 97.19 195 TYR A O 1
ATOM 1447 N N . THR A 1 196 ? -2.338 7.082 5.710 1.00 97.50 196 THR A N 1
ATOM 1448 C CA . THR A 1 196 ? -2.671 5.655 5.517 1.00 97.50 196 THR A CA 1
ATOM 1449 C C . THR A 1 196 ? -4.173 5.370 5.571 1.00 97.50 196 THR A C 1
ATOM 1451 O O . THR A 1 196 ? -4.673 4.697 4.678 1.00 97.50 196 THR A O 1
ATOM 1454 N N . PHE A 1 197 ? -4.902 5.934 6.539 1.00 96.81 197 PHE A N 1
ATOM 1455 C CA . PHE A 1 197 ? -6.350 5.745 6.726 1.00 96.81 197 PHE A CA 1
ATOM 1456 C C . PHE A 1 197 ? -7.154 7.025 6.462 1.00 96.81 197 PHE A C 1
ATOM 1458 O O . PHE A 1 197 ? -8.175 7.289 7.100 1.00 96.81 197 PHE A O 1
ATOM 1465 N N . SER A 1 198 ? -6.662 7.881 5.566 1.00 93.56 198 SER A N 1
ATOM 1466 C CA . SER A 1 198 ? -7.238 9.212 5.370 1.00 93.56 198 SER A CA 1
ATOM 1467 C C . SER A 1 198 ? -8.413 9.256 4.388 1.00 93.56 198 SER A C 1
ATOM 1469 O O . SER A 1 198 ? -8.548 8.400 3.514 1.00 93.56 198 SER A O 1
ATOM 1471 N N . ARG A 1 199 ? -9.198 10.337 4.479 1.00 87.19 199 ARG A N 1
ATOM 1472 C CA . ARG A 1 199 ? -10.268 10.744 3.549 1.00 87.19 199 ARG A CA 1
ATOM 1473 C C . ARG A 1 199 ? -11.388 9.724 3.353 1.00 87.19 199 ARG A C 1
ATOM 1475 O O . ARG A 1 199 ? -11.322 8.896 2.446 1.00 87.19 199 ARG A O 1
ATOM 1482 N N . TYR A 1 200 ? -12.467 9.901 4.115 1.00 72.31 200 TYR A N 1
ATOM 1483 C CA . TYR A 1 200 ? -13.732 9.171 3.953 1.00 72.31 200 TYR A CA 1
ATOM 1484 C C . TYR A 1 200 ? -13.559 7.657 4.040 1.00 72.31 200 TYR A C 1
ATOM 1486 O O . TYR A 1 200 ? -14.263 6.893 3.383 1.00 72.31 200 TYR A O 1
ATOM 1494 N N . SER A 1 201 ? -12.607 7.237 4.869 1.00 74.19 201 SER A N 1
ATOM 1495 C CA . SER A 1 201 ? -12.538 5.853 5.293 1.00 74.19 201 SER A CA 1
ATOM 1496 C C . SER A 1 201 ? -13.847 5.491 5.995 1.00 74.19 201 SER A C 1
ATOM 1498 O O . SER A 1 201 ? -14.389 6.296 6.751 1.00 74.19 201 SER A O 1
ATOM 1500 N N . ARG A 1 202 ? -14.366 4.286 5.755 1.00 91.19 202 ARG A N 1
ATOM 1501 C CA . ARG A 1 202 ? -15.528 3.750 6.485 1.00 91.19 202 ARG A CA 1
ATOM 1502 C C . ARG A 1 202 ? -15.113 2.993 7.749 1.00 91.19 202 ARG A C 1
ATOM 1504 O O . ARG A 1 202 ? -15.950 2.315 8.338 1.00 91.19 202 ARG A O 1
ATOM 1511 N N . LEU A 1 203 ? -13.846 3.115 8.157 1.00 96.12 203 LEU A N 1
ATOM 1512 C CA . LEU A 1 203 ? -13.291 2.378 9.283 1.00 96.12 203 LEU A CA 1
ATOM 1513 C C . LEU A 1 203 ? -14.063 2.649 10.571 1.00 96.12 203 LEU A C 1
ATOM 1515 O O . LEU A 1 203 ? -14.328 3.795 10.944 1.00 96.12 203 LEU A O 1
ATOM 1519 N N . THR A 1 204 ? -14.373 1.556 11.251 1.00 97.88 204 THR A N 1
ATOM 1520 C CA . THR A 1 204 ? -14.982 1.511 12.574 1.00 97.88 204 THR A CA 1
ATOM 1521 C C . THR A 1 204 ? -14.057 0.838 13.578 1.00 97.88 204 THR A C 1
ATOM 1523 O O . THR A 1 204 ? -14.008 1.254 14.731 1.00 97.88 204 THR A O 1
ATOM 1526 N N . ILE A 1 205 ? -13.313 -0.188 13.144 1.00 98.19 205 ILE A N 1
ATOM 1527 C CA . ILE A 1 205 ? -12.492 -1.037 14.014 1.00 98.19 205 ILE A CA 1
ATOM 1528 C C . ILE A 1 205 ? -11.131 -1.308 13.361 1.00 98.19 205 ILE A C 1
ATOM 1530 O O . ILE A 1 205 ? -11.039 -1.604 12.168 1.00 98.19 205 ILE A O 1
ATOM 1534 N N . ILE A 1 206 ? -10.076 -1.254 14.173 1.00 98.56 206 ILE A N 1
ATOM 1535 C CA . ILE A 1 206 ? -8.734 -1.733 13.832 1.00 98.56 206 ILE A CA 1
ATOM 1536 C C . ILE A 1 206 ? -8.339 -2.761 14.891 1.00 98.56 206 ILE A C 1
ATOM 1538 O O . ILE A 1 206 ? -8.290 -2.423 16.076 1.00 98.56 206 ILE A O 1
ATOM 1542 N N . LEU A 1 207 ? -8.089 -4.001 14.473 1.00 98.75 207 LEU A N 1
ATOM 1543 C CA . LEU A 1 207 ? -7.673 -5.096 15.353 1.00 98.75 207 LEU A CA 1
ATOM 1544 C C . LEU A 1 207 ? -6.163 -5.288 15.274 1.00 98.75 207 LEU A C 1
ATOM 1546 O O . LEU A 1 207 ? -5.590 -5.186 14.192 1.00 98.75 207 LEU A O 1
ATOM 1550 N N . VAL A 1 208 ? -5.530 -5.560 16.409 1.00 98.81 208 VAL A N 1
ATOM 1551 C CA . VAL A 1 208 ? -4.088 -5.809 16.526 1.00 98.81 208 VAL A CA 1
ATOM 1552 C C . VAL A 1 208 ? -3.827 -6.868 17.598 1.00 98.81 208 VAL A C 1
ATOM 1554 O O . VAL A 1 208 ? -4.682 -7.097 18.454 1.00 98.81 208 VAL A O 1
ATOM 1557 N N . ASP A 1 209 ? -2.634 -7.463 17.607 1.00 98.62 209 ASP A N 1
ATOM 1558 C CA . ASP A 1 209 ? -2.212 -8.309 18.729 1.00 98.62 209 ASP A CA 1
ATOM 1559 C C . ASP A 1 209 ? -2.005 -7.481 20.005 1.00 98.62 209 ASP A C 1
ATOM 1561 O O . ASP A 1 209 ? -1.673 -6.293 19.963 1.00 98.62 209 ASP A O 1
ATOM 1565 N N . ALA A 1 210 ? -2.093 -8.130 21.168 1.00 98.12 210 ALA A N 1
ATOM 1566 C CA . ALA A 1 210 ? -1.805 -7.496 22.459 1.00 98.12 210 ALA A CA 1
ATOM 1567 C C . ALA A 1 210 ? -0.374 -6.924 22.567 1.00 98.12 210 ALA A C 1
ATOM 1569 O O . ALA A 1 210 ? -0.126 -6.036 23.381 1.00 98.12 210 ALA A O 1
ATOM 1570 N N . SER A 1 211 ? 0.562 -7.408 21.744 1.00 97.38 211 SER A N 1
ATOM 1571 C CA . SER A 1 211 ? 1.944 -6.924 21.656 1.00 97.38 211 SER A CA 1
ATOM 1572 C C . SER A 1 211 ? 2.137 -5.738 20.704 1.00 97.38 211 SER A C 1
ATOM 1574 O O . SER A 1 211 ? 3.276 -5.336 20.470 1.00 97.38 211 SER A O 1
ATOM 1576 N N . TRP A 1 212 ? 1.066 -5.182 20.130 1.00 98.38 212 TRP A N 1
ATOM 1577 C CA . TRP A 1 212 ? 1.164 -4.096 19.157 1.00 98.38 212 TRP A CA 1
ATOM 1578 C C . TRP A 1 212 ? 1.893 -2.871 19.707 1.00 98.38 212 TRP A C 1
ATOM 1580 O O . TRP A 1 212 ? 1.427 -2.197 20.631 1.00 98.38 212 TRP A O 1
ATOM 1590 N N . ALA A 1 213 ? 3.005 -2.528 19.064 1.00 97.62 213 ALA A N 1
ATOM 1591 C CA . ALA A 1 213 ? 3.770 -1.331 19.362 1.00 97.62 213 ALA A CA 1
ATOM 1592 C C . ALA A 1 213 ? 4.423 -0.789 18.091 1.00 97.62 213 ALA A C 1
ATOM 1594 O O . ALA A 1 213 ? 5.138 -1.502 17.393 1.00 97.62 213 ALA A O 1
ATOM 1595 N N . LEU A 1 214 ? 4.208 0.496 17.805 1.00 97.19 214 LEU A N 1
ATOM 1596 C CA . LEU A 1 214 ? 4.951 1.180 16.750 1.00 97.19 214 LEU A CA 1
ATOM 1597 C C . LEU A 1 214 ? 6.426 1.366 17.152 1.00 97.19 214 LEU A C 1
ATOM 1599 O O . LEU A 1 214 ? 6.730 1.421 18.348 1.00 97.19 214 LEU A O 1
ATOM 1603 N N . PRO A 1 215 ? 7.338 1.541 16.178 1.00 96.75 215 PRO A N 1
ATOM 1604 C CA . PRO A 1 215 ? 8.748 1.801 16.447 1.00 96.75 215 PRO A CA 1
ATOM 1605 C C . PRO A 1 215 ? 8.969 2.993 17.385 1.00 96.75 215 PRO A C 1
ATOM 1607 O O . PRO A 1 215 ? 8.445 4.090 17.171 1.00 96.75 215 PRO A O 1
ATOM 1610 N N . SER A 1 216 ? 9.801 2.795 18.409 1.00 93.50 216 SER A N 1
ATOM 1611 C CA . SER A 1 216 ? 10.124 3.820 19.413 1.00 93.50 216 SER A CA 1
ATOM 1612 C C . SER A 1 216 ? 10.960 4.975 18.857 1.00 93.50 216 SER A C 1
ATOM 1614 O O . SER A 1 216 ? 10.951 6.064 19.426 1.00 93.50 216 SER A O 1
ATOM 1616 N N . SER A 1 217 ? 11.627 4.771 17.715 1.00 91.69 217 SER A N 1
ATOM 1617 C CA . SER A 1 217 ? 12.304 5.824 16.949 1.00 91.69 217 SER A CA 1
ATOM 1618 C C . SER A 1 217 ? 11.348 6.895 16.413 1.00 91.69 217 SER A C 1
ATOM 1620 O O . SER A 1 217 ? 11.800 7.932 15.930 1.00 91.69 217 SER A O 1
ATOM 1622 N N . GLY A 1 218 ? 10.037 6.644 16.480 1.00 90.88 218 GLY A N 1
ATOM 1623 C CA . GLY A 1 218 ? 9.019 7.464 15.849 1.00 90.88 218 GLY A CA 1
ATOM 1624 C C . GLY A 1 218 ? 8.905 7.178 14.356 1.00 90.88 218 GLY A C 1
ATOM 1625 O O . GLY A 1 218 ? 9.731 6.492 13.751 1.00 90.88 218 GLY A O 1
ATOM 1626 N N . LEU A 1 219 ? 7.840 7.719 13.772 1.00 94.81 219 LEU A N 1
ATOM 1627 C CA . LEU A 1 219 ? 7.515 7.587 12.360 1.00 94.81 219 LEU A CA 1
ATOM 1628 C C . LEU A 1 219 ? 7.407 8.963 11.713 1.00 94.81 219 LEU A C 1
ATOM 1630 O O . LEU A 1 219 ? 7.096 9.971 12.359 1.00 94.81 219 LEU A O 1
ATOM 1634 N N . THR A 1 220 ? 7.628 8.989 10.408 1.00 84.50 220 THR A N 1
ATOM 1635 C CA . THR A 1 220 ? 7.253 10.110 9.554 1.00 84.50 220 THR A CA 1
ATOM 1636 C C . THR A 1 220 ? 5.793 9.963 9.117 1.00 84.50 220 THR A C 1
ATOM 1638 O O . THR A 1 220 ? 5.203 8.884 9.183 1.00 84.50 220 THR A O 1
ATOM 1641 N N . GLY A 1 221 ? 5.177 11.078 8.725 1.00 72.69 221 GLY A N 1
ATOM 1642 C CA . GLY A 1 221 ? 3.796 11.086 8.257 1.00 72.69 221 GLY A CA 1
ATOM 1643 C C . GLY A 1 221 ? 2.822 11.673 9.274 1.00 72.69 221 GLY A C 1
ATOM 1644 O O . GLY A 1 221 ? 2.192 10.937 10.040 1.00 72.69 221 GLY A O 1
ATOM 1645 N N . PRO A 1 222 ? 2.641 13.008 9.285 1.00 80.88 222 PRO A N 1
ATOM 1646 C CA . PRO A 1 222 ? 1.504 13.578 9.989 1.00 80.88 222 PRO A CA 1
ATOM 1647 C C . PRO A 1 222 ? 0.204 12.974 9.437 1.00 80.88 222 PRO A C 1
ATOM 1649 O O . PRO A 1 222 ? 0.159 12.447 8.327 1.00 80.88 222 PRO A O 1
ATOM 1652 N N . GLN A 1 223 ? -0.882 13.063 10.202 1.00 94.12 223 GLN A N 1
ATOM 1653 C CA . GLN A 1 223 ? -2.216 12.858 9.640 1.00 94.12 223 GLN A CA 1
ATOM 1654 C C . GLN A 1 223 ? -2.570 11.427 9.154 1.00 94.12 223 GLN A C 1
ATOM 1656 O O . GLN A 1 223 ? -3.453 11.282 8.312 1.00 94.12 223 GLN A O 1
ATOM 1661 N N . CYS A 1 224 ? -1.974 10.361 9.707 1.00 96.75 224 CYS A N 1
ATOM 1662 C CA . CYS A 1 224 ? -2.369 8.956 9.461 1.00 96.75 224 CYS A CA 1
ATOM 1663 C C . CYS A 1 224 ? -3.900 8.739 9.354 1.00 96.75 224 CYS A C 1
ATOM 1665 O O . CYS A 1 224 ? -4.371 8.106 8.409 1.00 96.75 224 CYS A O 1
ATOM 1667 N N . PHE A 1 225 ? -4.681 9.362 10.246 1.00 97.25 225 PHE A N 1
ATOM 1668 C CA . PHE A 1 225 ? -6.148 9.284 10.303 1.00 97.25 225 PHE A CA 1
ATOM 1669 C C . PHE A 1 225 ? -6.862 10.570 9.856 1.00 97.25 225 PHE A C 1
ATOM 1671 O O . PHE A 1 225 ? -7.928 10.909 10.370 1.00 97.25 225 PHE A O 1
ATOM 1678 N N . TYR A 1 226 ? -6.284 11.370 8.967 1.00 96.81 226 TYR A N 1
ATOM 1679 C CA . TYR A 1 226 ? -6.907 12.637 8.579 1.00 96.81 226 TYR A CA 1
ATOM 1680 C C . TYR A 1 226 ? -8.207 12.463 7.813 1.00 96.81 226 TYR A C 1
ATOM 1682 O O . TYR A 1 226 ? -8.263 11.748 6.816 1.00 96.81 226 TYR A O 1
ATOM 1690 N N . SER A 1 227 ? -9.248 13.172 8.258 1.00 95.50 227 SER A N 1
ATOM 1691 C CA . SER A 1 227 ? -10.592 13.049 7.695 1.00 95.50 227 SER A CA 1
ATOM 1692 C C . SER A 1 227 ? -11.024 11.578 7.563 1.00 95.50 227 SER A C 1
ATOM 1694 O O . SER A 1 227 ? -11.545 11.195 6.516 1.00 95.50 227 SER A O 1
ATOM 1696 N N . CYS A 1 228 ? -10.723 10.760 8.582 1.00 94.38 228 CYS A N 1
ATOM 1697 C CA . CYS A 1 228 ? -11.066 9.338 8.633 1.00 94.38 228 CYS A CA 1
ATOM 1698 C C . CYS A 1 228 ? -12.585 9.174 8.830 1.00 94.38 228 CYS A C 1
ATOM 1700 O O . CYS A 1 228 ? -13.354 9.457 7.915 1.00 94.38 228 CYS A O 1
ATOM 1702 N N . SER A 1 229 ? -13.024 8.762 10.017 1.00 92.50 229 SER A N 1
ATOM 1703 C CA . SER A 1 229 ? -14.423 8.487 10.324 1.00 92.50 229 SER A CA 1
ATOM 1704 C C . SER A 1 229 ? -14.686 8.745 11.794 1.00 92.50 229 SER A C 1
ATOM 1706 O O . SER A 1 229 ? -13.935 8.267 12.634 1.00 92.50 229 SER A O 1
ATOM 1708 N N . THR A 1 230 ? -15.787 9.417 12.124 1.00 93.81 230 THR A N 1
ATOM 1709 C CA . THR A 1 230 ? -16.282 9.514 13.509 1.00 93.81 230 THR A CA 1
ATOM 1710 C C . THR A 1 230 ? -16.812 8.185 14.048 1.00 93.81 230 THR A C 1
ATOM 1712 O O . THR A 1 230 ? -17.114 8.092 15.231 1.00 93.81 230 THR A O 1
ATOM 1715 N N . SER A 1 231 ? -16.930 7.160 13.198 1.00 96.69 231 SER A N 1
ATOM 1716 C CA . SER A 1 231 ? -17.295 5.803 13.614 1.00 96.69 231 SER A CA 1
ATOM 1717 C C . SER A 1 231 ? -16.087 4.956 14.022 1.00 96.69 231 SER A C 1
ATOM 1719 O O . SER A 1 231 ? -16.286 3.856 14.524 1.00 96.69 231 SER A O 1
ATOM 1721 N N . LEU A 1 232 ? -14.853 5.439 13.815 1.00 98.00 232 LEU A N 1
ATOM 1722 C CA . LEU A 1 232 ? -13.646 4.766 14.296 1.00 98.00 232 LEU A CA 1
ATOM 1723 C C . LEU A 1 232 ? -13.531 4.945 15.811 1.00 98.00 232 LEU A C 1
ATOM 1725 O O . LEU A 1 232 ? -13.400 6.073 16.298 1.00 98.00 232 LEU A O 1
ATOM 1729 N N . VAL A 1 233 ? -13.560 3.827 16.535 1.00 98.12 233 VAL A N 1
ATOM 1730 C CA . VAL A 1 233 ? -13.504 3.790 17.998 1.00 98.12 233 VAL A CA 1
ATOM 1731 C C . VAL A 1 233 ? -12.442 2.784 18.441 1.00 98.12 233 VAL A C 1
ATOM 1733 O O . VAL A 1 233 ? -12.446 1.636 18.002 1.00 98.12 233 VAL A O 1
ATOM 1736 N N . GLY A 1 234 ? -11.514 3.224 19.292 1.00 98.25 234 GLY A N 1
ATOM 1737 C CA . GLY A 1 234 ? -10.524 2.349 19.918 1.00 98.25 234 GLY A CA 1
ATOM 1738 C C . GLY A 1 234 ? -11.144 1.385 20.935 1.00 98.25 234 GLY A C 1
ATOM 1739 O O . GLY A 1 234 ? -12.283 1.563 21.369 1.00 98.25 234 GLY A O 1
ATOM 1740 N N . GLY A 1 235 ? -10.383 0.367 21.344 1.00 98.06 235 GLY A N 1
ATOM 1741 C CA . GLY A 1 235 ? -10.872 -0.698 22.232 1.00 98.06 235 GLY A CA 1
ATOM 1742 C C . GLY A 1 235 ? -11.369 -0.232 23.607 1.00 98.06 235 GLY A C 1
ATOM 1743 O O . GLY A 1 235 ? -12.154 -0.935 24.236 1.00 98.06 235 GLY A O 1
ATOM 1744 N N . ASN A 1 236 ? -10.966 0.959 24.059 1.00 98.38 236 ASN A N 1
ATOM 1745 C CA . ASN A 1 236 ? -11.410 1.585 25.305 1.00 98.38 236 ASN A CA 1
ATOM 1746 C C . ASN A 1 236 ? -12.351 2.785 25.051 1.00 98.38 236 ASN A C 1
ATOM 1748 O O . ASN A 1 236 ? -12.537 3.644 25.914 1.00 98.38 236 ASN A O 1
ATOM 1752 N N . GLY A 1 237 ? -12.966 2.861 23.869 1.00 98.25 237 GLY A N 1
ATOM 1753 C CA . GLY A 1 237 ? -13.989 3.855 23.552 1.00 98.25 237 GLY A CA 1
ATOM 1754 C C . GLY A 1 237 ? -13.453 5.195 23.050 1.00 98.25 237 GLY A C 1
ATOM 1755 O O . GLY A 1 237 ? -14.237 6.134 22.894 1.00 98.25 237 GLY A O 1
ATOM 1756 N N . THR A 1 238 ? -12.152 5.331 22.775 1.00 98.50 238 THR A N 1
ATOM 1757 C CA . THR A 1 238 ? -11.624 6.568 22.191 1.00 98.50 238 THR A CA 1
ATOM 1758 C C . THR A 1 238 ? -12.156 6.737 20.769 1.00 98.50 238 THR A C 1
ATOM 1760 O O . THR A 1 238 ? -11.720 6.068 19.834 1.00 98.50 238 THR A O 1
ATOM 1763 N N . VAL A 1 239 ? -13.082 7.679 20.595 1.00 98.19 239 VAL A N 1
ATOM 1764 C CA . VAL A 1 239 ? -13.640 8.044 19.288 1.00 98.19 239 VAL A CA 1
ATOM 1765 C C . VAL A 1 239 ? -12.661 8.934 18.521 1.00 98.19 239 VAL A C 1
ATOM 1767 O O . VAL A 1 239 ? -11.997 9.813 19.090 1.00 98.19 239 VAL A O 1
ATOM 1770 N N . TRP A 1 240 ? -12.570 8.722 17.211 1.00 97.94 240 TRP A N 1
ATOM 1771 C CA . TRP A 1 240 ? -11.803 9.582 16.320 1.00 97.94 240 TRP A CA 1
ATOM 1772 C C . TRP A 1 240 ? -12.224 11.056 16.398 1.00 97.94 240 TRP A C 1
ATOM 1774 O O . TRP A 1 240 ? -13.405 11.384 16.515 1.00 97.94 240 TRP A O 1
ATOM 1784 N N . ALA A 1 241 ? -11.248 11.960 16.275 1.00 96.75 241 ALA A N 1
ATOM 1785 C CA . ALA A 1 241 ? -11.492 13.397 16.208 1.00 96.75 241 ALA A CA 1
ATOM 1786 C C . ALA A 1 241 ? -10.573 14.081 15.187 1.00 96.75 241 ALA A C 1
ATOM 1788 O O . ALA A 1 241 ? -9.417 13.695 14.998 1.00 96.75 241 ALA A O 1
ATOM 1789 N N . SER A 1 242 ? -11.057 15.161 14.569 1.00 95.56 242 SER A N 1
ATOM 1790 C CA . SER A 1 242 ? -10.337 15.900 13.519 1.00 95.56 242 SER A CA 1
ATOM 1791 C C . SER A 1 242 ? -9.020 16.536 13.987 1.00 95.56 242 SER A C 1
ATOM 1793 O O . SER A 1 242 ? -8.129 16.765 13.169 1.00 95.56 242 SER A O 1
ATOM 1795 N N . ASN A 1 243 ? -8.853 16.763 15.292 1.00 95.12 243 ASN A N 1
ATOM 1796 C CA . ASN A 1 243 ? -7.613 17.239 15.913 1.00 95.12 243 ASN A CA 1
ATOM 1797 C C . ASN A 1 243 ? -6.695 16.109 16.430 1.00 95.12 243 ASN A C 1
ATOM 1799 O O . ASN A 1 243 ? -5.648 16.392 17.006 1.00 95.12 243 ASN A O 1
ATOM 1803 N N . ARG A 1 244 ? -7.058 14.834 16.235 1.00 95.56 244 ARG A N 1
ATOM 1804 C CA . ARG A 1 244 ? -6.345 13.646 16.738 1.00 95.56 244 ARG A CA 1
ATOM 1805 C C . ARG A 1 244 ? -5.981 12.692 15.598 1.00 95.56 244 ARG A C 1
ATOM 1807 O O . ARG A 1 244 ? -6.291 11.513 15.605 1.00 95.56 244 ARG A O 1
ATOM 1814 N N . THR A 1 245 ? -5.335 13.220 14.564 1.00 96.56 245 THR A N 1
ATOM 1815 C CA . THR A 1 245 ? -5.150 12.495 13.292 1.00 96.56 245 THR A CA 1
ATOM 1816 C C . THR A 1 245 ? -3.761 11.887 13.110 1.00 96.56 245 THR A C 1
ATOM 1818 O O . THR A 1 245 ? -3.511 11.221 12.108 1.00 96.56 245 THR A O 1
ATOM 1821 N N . ALA A 1 246 ? -2.837 12.119 14.041 1.00 96.38 246 ALA A N 1
ATOM 1822 C CA . ALA A 1 246 ? -1.459 11.645 13.945 1.00 96.38 246 ALA A CA 1
ATOM 1823 C C . ALA A 1 246 ? -1.340 10.124 14.146 1.00 96.38 246 ALA A C 1
ATOM 1825 O O . ALA A 1 246 ? -2.181 9.501 14.794 1.00 96.38 246 ALA A O 1
ATOM 1826 N N . TYR A 1 247 ? -0.245 9.538 13.649 1.00 96.38 247 TYR A N 1
ATOM 1827 C CA . TYR A 1 247 ? 0.059 8.113 13.842 1.00 96.38 247 TYR A CA 1
ATOM 1828 C C . TYR A 1 247 ? 0.214 7.724 15.318 1.00 96.38 247 TYR A C 1
ATOM 1830 O O . TYR A 1 247 ? 0.115 6.551 15.649 1.00 96.38 247 TYR A O 1
ATOM 1838 N N . THR A 1 248 ? 0.419 8.686 16.222 1.00 95.88 248 THR A N 1
ATOM 1839 C CA . THR A 1 248 ? 0.500 8.437 17.667 1.00 95.88 248 THR A CA 1
ATOM 1840 C C . THR A 1 248 ? -0.799 7.885 18.255 1.00 95.88 248 THR A C 1
ATOM 1842 O O . THR A 1 248 ? -0.768 7.352 19.358 1.00 9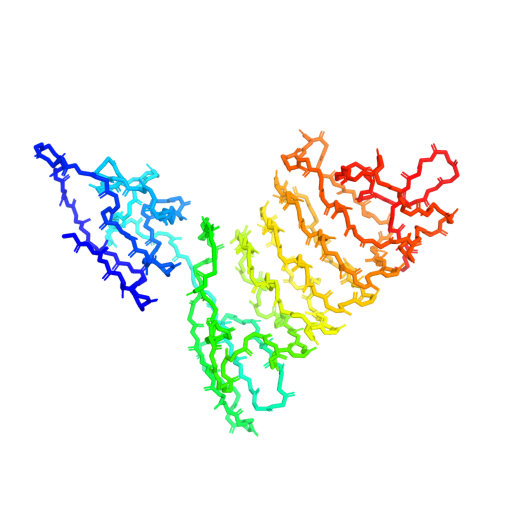5.88 248 THR A O 1
ATOM 1845 N N . TYR A 1 249 ? -1.921 7.961 17.529 1.00 97.25 249 TYR A N 1
ATOM 1846 C CA . TYR A 1 249 ? -3.170 7.277 17.876 1.00 97.25 249 TYR A CA 1
ATOM 1847 C C . TYR A 1 249 ? -3.270 5.855 17.303 1.00 97.25 249 TYR A C 1
ATOM 1849 O O . TYR A 1 249 ? -4.159 5.109 17.701 1.00 97.25 249 TYR A O 1
ATOM 1857 N N . PHE A 1 250 ? -2.352 5.426 16.429 1.00 97.38 250 PHE A N 1
ATOM 1858 C CA . PHE A 1 250 ? -2.268 4.044 15.939 1.00 97.38 250 PHE A CA 1
ATOM 1859 C C . PHE A 1 250 ? -1.563 3.142 16.974 1.00 97.38 250 PHE A C 1
ATOM 1861 O O . PHE A 1 250 ? -0.564 2.476 16.709 1.00 97.38 250 PHE A O 1
ATOM 1868 N N . ARG A 1 251 ? -2.092 3.165 18.195 1.00 97.75 251 ARG A N 1
ATOM 1869 C CA . ARG A 1 251 ? -1.625 2.448 19.383 1.00 97.75 251 ARG A CA 1
ATOM 1870 C C . ARG A 1 251 ? -2.824 1.873 20.119 1.00 97.75 251 ARG A C 1
ATOM 1872 O O . ARG A 1 251 ? -3.927 2.404 19.960 1.00 97.75 251 ARG A O 1
ATOM 1879 N N . ILE A 1 252 ? -2.594 0.832 20.919 1.00 98.75 252 ILE A N 1
ATOM 1880 C CA . ILE A 1 252 ? -3.637 0.194 21.731 1.00 98.75 252 ILE A CA 1
ATOM 1881 C C . ILE A 1 252 ? -4.324 1.255 22.591 1.00 98.75 252 ILE A C 1
ATOM 1883 O O . ILE A 1 252 ? -3.663 2.028 23.288 1.00 98.75 252 ILE A O 1
ATOM 1887 N N . ASP A 1 253 ? -5.650 1.303 22.494 1.00 98.75 253 ASP A N 1
ATOM 1888 C CA . ASP A 1 253 ? -6.474 2.230 23.254 1.00 98.75 253 ASP A CA 1
ATOM 1889 C C . ASP A 1 253 ? -6.626 1.758 24.704 1.00 98.75 253 ASP A C 1
ATOM 1891 O O . ASP A 1 253 ? -7.096 0.651 24.961 1.00 98.75 253 ASP A O 1
ATOM 1895 N N . THR A 1 254 ? -6.237 2.600 25.661 1.00 98.25 254 THR A N 1
ATOM 1896 C CA . THR A 1 254 ? -6.414 2.339 27.096 1.00 98.25 254 THR A CA 1
ATOM 1897 C C . THR A 1 254 ? -6.929 3.586 27.808 1.00 98.25 254 THR A C 1
ATOM 1899 O O . THR A 1 254 ? -6.825 4.700 27.294 1.00 98.25 254 THR A O 1
ATOM 1902 N N . ALA A 1 255 ? -7.426 3.427 29.038 1.00 96.62 255 ALA A N 1
ATOM 1903 C CA . ALA A 1 255 ? -7.975 4.535 29.823 1.00 96.62 255 ALA A CA 1
ATOM 1904 C C . ALA A 1 255 ? -6.989 5.700 30.040 1.00 96.62 255 ALA A C 1
ATOM 1906 O O . ALA A 1 255 ? -7.402 6.858 30.073 1.00 96.62 255 ALA A O 1
ATOM 1907 N N . SER A 1 256 ? -5.689 5.415 30.173 1.00 97.06 256 SER A N 1
ATOM 1908 C CA . SER A 1 256 ? -4.646 6.438 30.341 1.00 97.06 256 SER A CA 1
ATOM 1909 C C . SER A 1 256 ? -4.031 6.894 29.018 1.00 97.06 256 SER A C 1
ATOM 1911 O O . SER A 1 256 ? -3.383 7.939 28.960 1.00 97.06 256 SER A O 1
ATOM 1913 N N . THR A 1 257 ? -4.206 6.108 27.956 1.00 97.12 257 THR A N 1
ATOM 1914 C CA . THR A 1 257 ? -3.4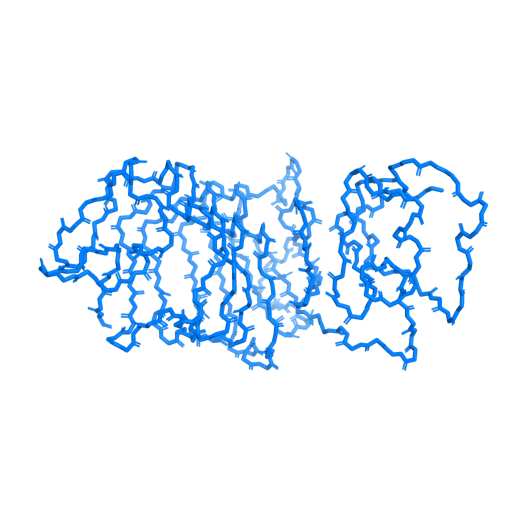68 6.248 26.703 1.00 97.12 257 THR A CA 1
ATOM 1915 C C . THR A 1 257 ? -4.432 6.102 25.523 1.00 97.12 257 THR A C 1
ATOM 1917 O O . THR A 1 257 ? -4.542 5.016 24.958 1.00 97.12 257 THR A O 1
ATOM 1920 N N . PRO A 1 258 ? -5.120 7.190 25.120 1.00 98.06 258 PRO A N 1
ATOM 1921 C CA . PRO A 1 258 ? -6.099 7.140 24.037 1.00 98.06 258 PRO A CA 1
ATOM 1922 C C . PRO A 1 258 ? -5.481 6.681 22.713 1.00 98.06 258 PRO A C 1
ATOM 1924 O O . PRO A 1 258 ? -4.450 7.220 22.291 1.00 98.06 258 PRO A O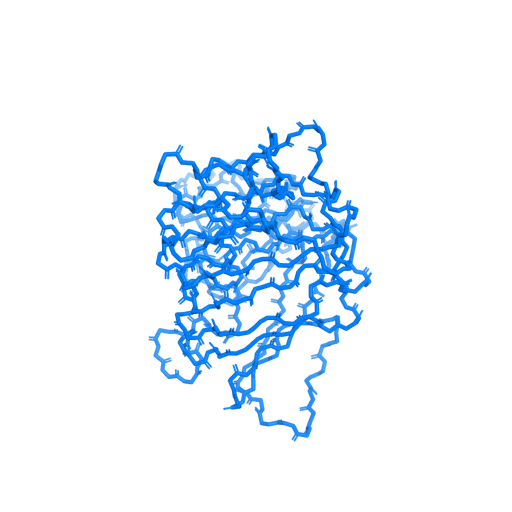 1
ATOM 1927 N N . GLY A 1 259 ? -6.119 5.729 22.045 1.00 98.44 259 GLY A N 1
ATOM 1928 C CA . GLY A 1 259 ? -5.695 5.146 20.772 1.00 98.44 259 GLY A CA 1
ATOM 1929 C C . GLY A 1 259 ? -6.887 4.711 19.920 1.00 98.44 259 GLY A C 1
ATOM 1930 O O . GLY A 1 259 ? -8.029 4.830 20.343 1.00 98.44 259 GLY A O 1
ATOM 1931 N N . TYR A 1 260 ? -6.642 4.233 18.703 1.00 98.38 260 TYR A N 1
ATOM 1932 C CA . TYR A 1 260 ? -7.697 3.829 17.761 1.00 98.38 260 TYR A CA 1
ATOM 1933 C C . TYR A 1 260 ? -7.707 2.340 17.431 1.00 98.38 260 TYR A C 1
ATOM 1935 O O . TYR A 1 260 ? -8.476 1.922 16.570 1.00 98.38 260 TYR A O 1
ATOM 1943 N N . VAL A 1 261 ? -6.877 1.534 18.095 1.00 98.50 261 VAL A N 1
ATOM 1944 C CA . VAL A 1 261 ? -6.858 0.083 17.866 1.00 98.50 261 VAL A CA 1
ATOM 1945 C C . VAL A 1 261 ? -7.309 -0.685 19.093 1.00 98.50 261 VAL A C 1
ATOM 1947 O O . VAL A 1 261 ? -7.186 -0.221 20.230 1.00 98.50 261 VAL A O 1
ATOM 1950 N N . THR A 1 262 ? -7.827 -1.876 18.830 1.00 98.56 262 THR A N 1
ATOM 1951 C CA . THR A 1 262 ? -8.321 -2.831 19.815 1.00 98.56 262 THR A CA 1
ATOM 1952 C C . THR A 1 262 ? -7.408 -4.049 19.802 1.00 98.56 262 THR A C 1
ATOM 1954 O O . THR A 1 262 ? -7.219 -4.657 18.751 1.00 98.56 262 THR A O 1
ATOM 1957 N N . ALA A 1 263 ? -6.840 -4.392 20.958 1.00 98.06 263 ALA A N 1
ATOM 1958 C CA . ALA A 1 263 ? -6.123 -5.651 21.128 1.00 98.06 263 ALA A CA 1
ATOM 1959 C C . ALA A 1 263 ? -7.134 -6.807 21.211 1.00 98.06 263 ALA A C 1
ATOM 1961 O O . ALA A 1 263 ? -8.076 -6.713 22.003 1.00 98.06 263 ALA A O 1
ATOM 1962 N N . ALA A 1 264 ? -6.964 -7.854 20.399 1.00 94.06 264 ALA A N 1
ATOM 1963 C CA . ALA A 1 264 ? -7.886 -8.992 20.314 1.00 94.06 264 ALA A CA 1
ATOM 1964 C C . ALA A 1 264 ? -7.186 -10.299 19.931 1.00 94.06 264 ALA A C 1
ATOM 1966 O O . ALA A 1 264 ? -6.138 -10.232 19.255 1.00 94.06 264 ALA A O 1
#

Foldseek 3Di:
DAELLLVAQAAEDQDDDLPPFDDFQPNANPQNQFAELQQAGDYSGHGSVQCGHHPSHSYHHPVRDPWQKWKWWAFQQQETEIANDPDDDPVTHTPFMDIHTFRHPGDEASNHQLRDPDDCSPLCSNQEYEYDLRQLVDQDGEQACVSAQSQNHAYYYHQLSHHLYAYQASNCANYAHAEYENENHDQQNYAELACNQEDAHNYQAYEYAPPDDHHPVDHDHAQSQANHDQNQAAQCGQGDDNVPRGCLQVDHDDPVRHHRHHHD

Secondary structure (DSSP, 8-state):
---S-TT---EE-S----TT---S-TTTT-TT--BTTTTB---TT--GGGSSSSTT-SEE-GGG----EEEEEEETTSEEEEES-SS--TTS-EEEEEEEETT----SS-SSTT-BSSSTTBGGG--EEEE-GGGGG-S-EE-TTTTTT-TT--EEE-GGG--SEEE-TTTTTT---SEEE-TT--GGG--B-TTTT-SS----EEEE-TT----TT--B-TTTTTT--TT-B-TT--B--TT--SGGGSSB-BTTB--SBEE-

Radius of gyration: 18.98 Å; chains: 1; bounding box: 44×42×53 Å

pLDDT: mean 95.28, std 4.68, range [72.31, 98.88]

Organism: NCBI:txid604330